Protein AF-A0A7S3N058-F1 (afdb_monomer)

Sequence (248 aa):
MQMAELANYSVGGTVHVIANNQIGFTTTPLKGRSAMYSSDLAKAINAPIFHVNADSLEDVHQVFKAAAAFRQKFKQDVVIDLIGYRKYGHNELDQPSFTQPLMYKQVAKMTPVARIYEKQLLEEGVIDQAKVDEMLAFIRQRHEDGYAKSKDTIYEAEDWMTEEWEQLEKIDEEQQIYSGLPLNRLKDIGTKITTLPDDASFHRQVKKIFVQRAKTISSGKGIDWGTAEALAFASLIQDGNSVRISGQ

Mean predicted aligned error: 6.46 Å

Radius of gyration: 29.78 Å; Cα contacts (8 Å, |Δi|>4): 214; chains: 1; bounding box: 64×48×80 Å

Structure (mmCIF, N/CA/C/O backbone):
data_AF-A0A7S3N058-F1
#
_entry.id   AF-A0A7S3N058-F1
#
loop_
_atom_site.group_PDB
_atom_site.id
_atom_site.type_symbol
_atom_site.label_atom_id
_atom_site.label_alt_id
_atom_site.label_comp_id
_atom_site.label_asym_id
_atom_site.label_entity_id
_atom_site.label_seq_id
_atom_site.pdbx_PDB_ins_code
_atom_site.Cartn_x
_atom_site.Cartn_y
_atom_site.Cartn_z
_atom_site.occupancy
_atom_site.B_iso_or_equiv
_atom_site.auth_seq_id
_atom_site.auth_comp_id
_atom_site.auth_asym_id
_atom_site.auth_atom_id
_atom_site.pdbx_PDB_model_num
ATOM 1 N N . MET A 1 1 ? 1.897 -5.691 6.354 1.00 82.62 1 MET A N 1
ATOM 2 C CA . MET A 1 1 ? 1.525 -7.065 5.951 1.00 82.62 1 MET A CA 1
ATOM 3 C C . MET A 1 1 ? 0.794 -7.833 7.051 1.00 82.62 1 MET A C 1
ATOM 5 O O . MET A 1 1 ? -0.302 -8.278 6.772 1.00 82.62 1 MET A O 1
ATOM 9 N N . GLN A 1 2 ? 1.285 -7.944 8.296 1.00 92.50 2 GLN A N 1
ATOM 10 C CA . GLN A 1 2 ? 0.587 -8.726 9.349 1.00 92.50 2 GLN A CA 1
ATOM 11 C C . GLN A 1 2 ? -0.863 -8.291 9.659 1.00 92.50 2 GLN A C 1
ATOM 13 O O . GLN A 1 2 ? -1.663 -9.108 10.094 1.00 92.50 2 GLN A O 1
ATOM 18 N N . MET A 1 3 ? -1.225 -7.033 9.391 1.00 94.75 3 MET A N 1
ATOM 19 C CA . MET A 1 3 ? -2.593 -6.529 9.586 1.00 94.75 3 MET A CA 1
ATOM 20 C C . MET A 1 3 ? -3.569 -6.915 8.456 1.00 94.75 3 MET A C 1
ATOM 22 O O . MET A 1 3 ? -4.753 -6.613 8.566 1.00 94.75 3 MET A O 1
ATOM 26 N N . ALA A 1 4 ? -3.095 -7.535 7.366 1.00 93.31 4 ALA A N 1
ATOM 27 C CA . ALA A 1 4 ? -3.845 -7.672 6.110 1.00 93.31 4 ALA A CA 1
ATOM 28 C C . ALA A 1 4 ? -5.179 -8.427 6.248 1.00 93.31 4 ALA A C 1
ATOM 30 O O . ALA A 1 4 ? -6.149 -8.077 5.575 1.00 93.31 4 ALA A O 1
ATOM 31 N N . GLU A 1 5 ? -5.247 -9.420 7.139 1.00 93.31 5 GLU A N 1
ATOM 32 C CA . GLU A 1 5 ? -6.445 -10.246 7.364 1.00 93.31 5 GLU A CA 1
ATOM 33 C C . GLU A 1 5 ? -7.091 -10.024 8.740 1.00 93.31 5 GLU A C 1
ATOM 35 O O . GLU A 1 5 ? -8.091 -10.661 9.070 1.00 93.31 5 GLU A O 1
ATOM 40 N N . LEU A 1 6 ? -6.558 -9.111 9.559 1.00 95.06 6 LEU A N 1
ATOM 41 C CA . LEU A 1 6 ? -7.143 -8.842 10.870 1.00 95.06 6 LEU A CA 1
ATOM 42 C C . LEU A 1 6 ? -8.484 -8.120 10.720 1.00 95.06 6 LEU A C 1
ATOM 44 O O . LEU A 1 6 ? -8.612 -7.140 9.974 1.00 95.06 6 LEU A O 1
ATOM 48 N N . ALA A 1 7 ? -9.479 -8.580 11.482 1.00 93.69 7 ALA A N 1
ATOM 49 C CA . ALA A 1 7 ? -10.777 -7.926 11.565 1.00 93.69 7 ALA A CA 1
ATOM 50 C C . ALA A 1 7 ? -10.597 -6.439 11.910 1.00 93.69 7 ALA A C 1
ATOM 52 O O . ALA A 1 7 ? -9.792 -6.085 12.771 1.00 93.69 7 ALA A O 1
ATOM 53 N N . ASN A 1 8 ? -11.346 -5.572 11.229 1.00 93.75 8 ASN A N 1
ATOM 54 C CA . ASN A 1 8 ? -11.290 -4.109 11.355 1.00 93.75 8 ASN A CA 1
ATOM 55 C C . ASN A 1 8 ? -10.002 -3.426 10.841 1.00 93.75 8 ASN A C 1
ATOM 57 O O . ASN A 1 8 ? -9.926 -2.195 10.901 1.00 93.75 8 ASN A O 1
ATOM 61 N N . TYR A 1 9 ? -9.018 -4.164 10.312 1.00 95.88 9 TYR A N 1
ATOM 62 C CA . TYR A 1 9 ? -7.822 -3.603 9.653 1.00 95.88 9 TYR A CA 1
ATOM 63 C C . TYR A 1 9 ? -7.665 -4.036 8.198 1.00 95.88 9 TYR A C 1
ATOM 65 O O . TYR A 1 9 ? -6.995 -3.350 7.428 1.00 95.88 9 TYR A O 1
ATOM 73 N N . SER A 1 10 ? -8.275 -5.158 7.816 1.00 95.69 10 SER A N 1
ATOM 74 C CA . SER A 1 10 ? -8.262 -5.605 6.432 1.00 95.69 10 SER A CA 1
ATOM 75 C C . SER A 1 10 ? -8.887 -4.567 5.500 1.00 95.69 10 SER A C 1
ATOM 77 O O . SER A 1 10 ? -9.973 -4.049 5.754 1.00 95.69 10 SER A O 1
ATOM 79 N N . VAL A 1 11 ? -8.209 -4.320 4.379 1.00 96.69 11 VAL A N 1
ATOM 80 C CA . VAL A 1 11 ? -8.684 -3.484 3.262 1.00 96.69 11 VAL A CA 1
ATOM 81 C C . VAL A 1 11 ? -9.138 -4.332 2.065 1.00 96.69 11 VAL A C 1
ATOM 83 O O . VAL A 1 11 ? -9.252 -3.847 0.937 1.00 96.69 11 VAL A O 1
ATOM 86 N N . GLY A 1 12 ?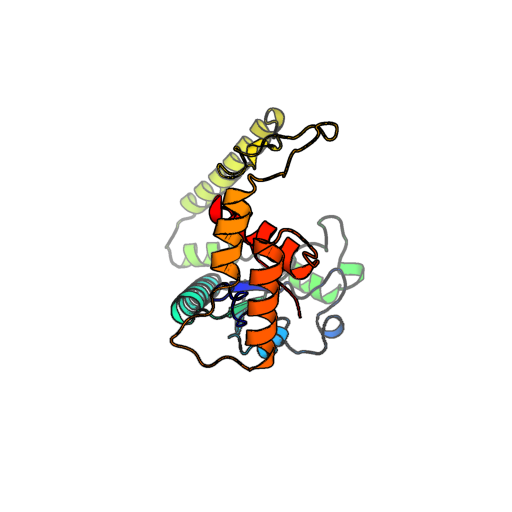 -9.362 -5.633 2.291 1.00 96.19 12 GLY A N 1
ATOM 87 C CA . GLY A 1 12 ? -9.725 -6.587 1.244 1.00 96.19 12 GLY A CA 1
ATOM 88 C C . GLY A 1 12 ? -8.591 -6.847 0.250 1.00 96.19 12 GLY A C 1
ATOM 89 O O . GLY A 1 12 ? -8.839 -6.941 -0.954 1.00 96.19 12 GLY A O 1
ATOM 90 N N . GLY A 1 13 ? -7.357 -6.924 0.752 1.00 97.00 13 GLY A N 1
ATOM 91 C CA . GLY A 1 13 ? -6.156 -7.224 -0.020 1.00 97.00 13 GLY A CA 1
ATOM 92 C C . GLY A 1 13 ? -5.527 -6.008 -0.698 1.00 97.00 13 GLY A C 1
ATOM 93 O O . GLY A 1 13 ? -6.223 -5.161 -1.263 1.00 97.00 13 GLY A O 1
ATOM 94 N N . THR A 1 14 ? -4.200 -5.953 -0.679 1.00 98.06 14 THR A N 1
ATOM 95 C CA . THR A 1 14 ? -3.363 -4.920 -1.306 1.00 98.06 14 THR A CA 1
ATOM 96 C C . THR A 1 14 ? -2.539 -5.518 -2.445 1.00 98.06 14 THR A C 1
ATOM 98 O O . THR A 1 14 ? -1.943 -6.585 -2.296 1.00 98.06 14 THR A O 1
ATOM 101 N N . VAL A 1 15 ? -2.479 -4.829 -3.588 1.00 98.25 15 VAL A N 1
ATOM 102 C CA . VAL A 1 15 ? -1.559 -5.187 -4.679 1.00 98.25 15 VAL A CA 1
ATOM 103 C C . VAL A 1 15 ? -0.235 -4.472 -4.436 1.00 98.25 15 VAL A C 1
ATOM 105 O O . VAL A 1 15 ? -0.157 -3.252 -4.551 1.00 98.25 15 VAL A O 1
ATOM 108 N N . HIS A 1 16 ? 0.801 -5.228 -4.087 1.00 98.50 16 HIS A N 1
ATOM 109 C CA . HIS A 1 16 ? 2.142 -4.698 -3.852 1.00 98.50 16 HIS A CA 1
ATOM 110 C C . HIS A 1 16 ? 2.980 -4.834 -5.117 1.00 98.50 16 HIS A C 1
ATOM 112 O O . HIS A 1 16 ? 3.073 -5.921 -5.683 1.00 98.50 16 HIS A O 1
ATOM 118 N N . VAL A 1 17 ? 3.636 -3.754 -5.532 1.00 98.56 17 VAL A N 1
ATOM 119 C CA . VAL A 1 17 ? 4.579 -3.766 -6.657 1.00 98.56 17 VAL A CA 1
ATOM 120 C C . VAL A 1 17 ? 5.964 -3.431 -6.129 1.00 98.56 17 VAL A C 1
ATOM 122 O O . VAL A 1 17 ? 6.203 -2.331 -5.636 1.00 98.56 17 VAL A O 1
ATOM 125 N N . ILE A 1 18 ? 6.886 -4.381 -6.238 1.00 98.44 18 ILE A N 1
ATOM 126 C CA . ILE A 1 18 ? 8.293 -4.184 -5.911 1.00 98.44 18 ILE A CA 1
ATOM 127 C C . ILE A 1 18 ? 9.016 -3.837 -7.208 1.00 98.44 18 ILE A C 1
ATOM 129 O O . ILE A 1 18 ? 9.196 -4.694 -8.070 1.00 98.44 18 ILE A O 1
ATOM 133 N N . ALA A 1 19 ? 9.457 -2.585 -7.336 1.00 98.06 19 ALA A N 1
ATOM 134 C CA . ALA A 1 19 ? 10.361 -2.162 -8.401 1.00 98.06 19 ALA A CA 1
ATOM 135 C C . ALA A 1 19 ? 11.777 -2.693 -8.114 1.00 98.06 19 ALA A C 1
ATOM 137 O O . ALA A 1 19 ? 12.642 -1.995 -7.579 1.00 98.06 19 ALA A O 1
ATOM 138 N N . ASN A 1 20 ? 12.002 -3.967 -8.422 1.00 98.25 20 ASN A N 1
ATOM 139 C CA . ASN A 1 20 ? 13.237 -4.674 -8.128 1.00 98.25 20 ASN A CA 1
ATOM 140 C C . ASN A 1 20 ? 14.291 -4.377 -9.198 1.00 98.25 20 ASN A C 1
ATOM 142 O O . ASN A 1 20 ? 14.538 -5.145 -10.122 1.00 98.25 20 ASN A O 1
ATOM 146 N N . ASN A 1 21 ? 14.951 -3.235 -9.036 1.00 97.44 21 ASN A N 1
ATOM 147 C CA . ASN A 1 21 ? 16.098 -2.815 -9.841 1.00 97.44 21 ASN A CA 1
ATOM 148 C C . ASN A 1 21 ? 17.427 -3.480 -9.417 1.00 97.44 21 ASN A C 1
ATOM 150 O O . ASN A 1 21 ? 18.490 -3.070 -9.886 1.00 97.44 21 ASN A O 1
ATOM 154 N N . GLN A 1 22 ? 17.362 -4.476 -8.523 1.00 97.44 22 GLN A N 1
ATOM 155 C CA . GLN A 1 22 ? 18.480 -5.287 -8.040 1.00 97.44 22 GLN A CA 1
ATOM 156 C C . GLN A 1 22 ? 19.562 -4.528 -7.249 1.00 97.44 22 GLN A C 1
ATOM 158 O O . GLN A 1 22 ? 20.638 -5.077 -7.020 1.00 97.44 22 GLN A O 1
ATOM 163 N N . ILE A 1 23 ? 19.309 -3.297 -6.783 1.00 97.50 23 ILE A N 1
ATOM 164 C CA . ILE A 1 23 ? 20.274 -2.536 -5.975 1.00 97.50 23 ILE A CA 1
ATOM 165 C C . ILE A 1 23 ? 19.595 -1.518 -5.042 1.00 97.50 23 ILE A C 1
ATOM 167 O O . ILE A 1 23 ? 18.753 -0.727 -5.454 1.00 97.50 23 ILE A O 1
ATOM 171 N N . GLY A 1 24 ? 20.010 -1.477 -3.774 1.00 97.19 24 GLY A N 1
ATOM 172 C CA . GLY A 1 24 ? 19.601 -0.441 -2.817 1.00 97.19 24 GLY A CA 1
ATOM 173 C C . GLY A 1 24 ? 20.739 0.544 -2.578 1.00 97.19 24 GLY A C 1
ATOM 174 O O . GLY A 1 24 ? 21.715 0.184 -1.928 1.00 97.19 24 GLY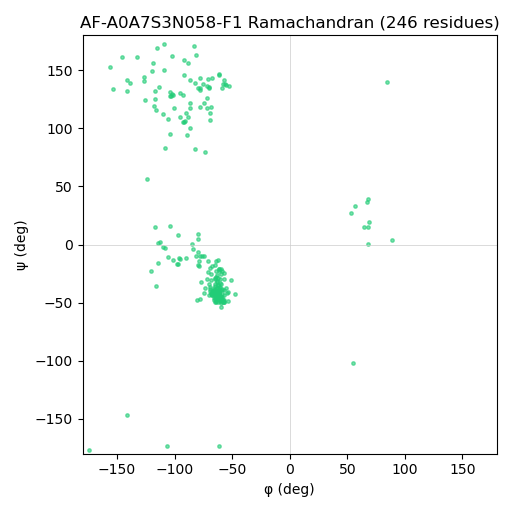 A O 1
ATOM 175 N N . PHE A 1 25 ? 20.642 1.774 -3.093 1.00 97.25 25 PHE A N 1
ATOM 176 C CA . PHE A 1 25 ? 21.757 2.735 -3.114 1.00 97.25 25 PHE A CA 1
ATOM 177 C C . PHE A 1 25 ? 22.998 2.128 -3.808 1.00 97.25 25 PHE A C 1
ATOM 179 O O . PHE A 1 25 ? 22.996 2.005 -5.037 1.00 97.25 25 PHE A O 1
ATOM 186 N N . THR A 1 26 ? 23.991 1.681 -3.034 1.00 97.12 26 THR A N 1
ATOM 187 C CA . THR A 1 26 ? 25.211 0.979 -3.473 1.00 97.12 26 THR A CA 1
ATOM 188 C C . THR A 1 26 ? 25.235 -0.500 -3.061 1.00 97.12 26 THR A C 1
ATOM 190 O O . THR A 1 26 ? 26.174 -1.214 -3.405 1.00 97.12 26 THR A O 1
ATOM 193 N N . THR A 1 27 ? 24.226 -0.984 -2.333 1.00 97.62 27 THR A N 1
ATOM 194 C CA . THR A 1 27 ? 24.167 -2.324 -1.729 1.00 97.62 27 THR A CA 1
ATOM 195 C C . THR A 1 27 ? 23.468 -3.326 -2.647 1.00 97.62 27 THR A C 1
ATOM 197 O O . THR A 1 27 ? 22.351 -3.093 -3.110 1.00 97.62 27 THR A O 1
ATOM 200 N N . THR A 1 28 ? 24.108 -4.473 -2.889 1.00 96.44 28 THR A N 1
ATOM 201 C CA . THR A 1 28 ? 23.563 -5.561 -3.719 1.00 96.44 28 THR A CA 1
ATOM 202 C C . THR A 1 28 ? 22.579 -6.448 -2.945 1.00 96.44 28 THR A C 1
ATOM 204 O O . THR A 1 28 ? 22.611 -6.464 -1.712 1.00 96.44 28 THR A O 1
ATOM 207 N N . PRO A 1 29 ? 21.741 -7.257 -3.624 1.00 96.31 29 PRO A N 1
ATOM 208 C CA . PRO A 1 29 ? 20.718 -8.070 -2.967 1.00 96.31 29 PRO A CA 1
ATOM 209 C C . PRO A 1 29 ? 21.292 -9.054 -1.943 1.00 96.31 29 PRO A C 1
ATOM 211 O O . PRO A 1 29 ? 20.751 -9.168 -0.850 1.00 96.31 29 PRO A O 1
ATOM 214 N N . LEU A 1 30 ? 22.446 -9.666 -2.246 1.00 94.19 30 LEU A N 1
ATOM 215 C CA . LEU A 1 30 ? 23.169 -10.575 -1.340 1.00 94.19 30 LEU A CA 1
ATOM 216 C C . LEU A 1 30 ? 23.570 -9.927 -0.006 1.00 94.19 30 LEU A C 1
ATOM 218 O O . LEU A 1 30 ? 23.820 -10.629 0.967 1.00 94.19 30 LEU A O 1
ATOM 222 N N . LYS A 1 31 ? 23.671 -8.594 0.033 1.00 95.88 31 LYS A N 1
ATOM 223 C CA . LYS A 1 31 ? 23.988 -7.815 1.237 1.00 95.88 31 LYS A CA 1
ATOM 224 C C . LYS A 1 31 ? 22.772 -7.081 1.811 1.00 95.88 31 LYS A C 1
ATOM 226 O O . LYS A 1 31 ? 22.867 -6.529 2.899 1.00 95.88 31 LYS A O 1
ATOM 231 N N . GLY A 1 32 ? 21.659 -7.041 1.079 1.00 94.69 32 GLY A N 1
ATOM 232 C CA . GLY A 1 32 ? 20.427 -6.363 1.484 1.00 94.69 32 GLY A CA 1
ATOM 233 C C . GLY A 1 32 ? 19.387 -7.289 2.113 1.00 94.69 32 GLY A C 1
ATOM 234 O O . GLY A 1 32 ? 18.456 -6.806 2.751 1.00 94.69 32 GLY A O 1
ATOM 235 N N . ARG A 1 33 ? 19.515 -8.608 1.932 1.00 94.38 33 ARG A N 1
ATOM 236 C CA . ARG A 1 33 ? 18.585 -9.605 2.476 1.00 94.38 33 ARG A CA 1
ATOM 237 C C . ARG A 1 33 ? 19.248 -10.972 2.631 1.00 94.38 33 ARG A C 1
ATOM 239 O O . ARG A 1 33 ? 20.136 -11.324 1.863 1.00 94.38 33 ARG A O 1
ATOM 246 N N . SER A 1 34 ? 18.746 -11.758 3.582 1.00 96.25 34 SER A N 1
ATOM 247 C CA . SER A 1 34 ? 19.125 -13.170 3.766 1.00 96.25 34 SER A CA 1
ATOM 248 C C . SER A 1 34 ? 18.249 -14.141 2.965 1.00 96.25 34 SER A C 1
ATOM 250 O O . SER A 1 34 ? 18.555 -15.326 2.885 1.00 96.25 34 SER A O 1
ATOM 252 N N . ALA A 1 35 ? 17.139 -13.652 2.410 1.00 94.56 35 ALA A N 1
ATOM 253 C CA . ALA A 1 35 ? 16.205 -14.427 1.603 1.00 94.56 35 ALA A CA 1
ATOM 254 C C . ALA A 1 35 ? 16.560 -14.346 0.109 1.00 94.56 35 ALA A C 1
ATOM 256 O O . ALA A 1 35 ? 17.222 -13.400 -0.331 1.00 94.56 35 ALA A O 1
ATOM 257 N N . MET A 1 36 ? 16.094 -15.315 -0.682 1.00 94.19 36 MET A N 1
ATOM 258 C CA . MET A 1 36 ? 16.386 -15.370 -2.119 1.00 94.19 36 MET A CA 1
ATOM 259 C C . MET A 1 36 ? 15.765 -14.168 -2.844 1.00 94.19 36 MET A C 1
ATOM 261 O O . MET A 1 36 ? 16.449 -13.426 -3.562 1.00 94.19 36 MET A O 1
ATOM 265 N N . TYR A 1 37 ? 14.480 -13.915 -2.596 1.00 97.44 37 TYR A N 1
ATOM 266 C CA . TYR A 1 37 ? 13.715 -12.875 -3.277 1.00 97.44 37 TYR A CA 1
ATOM 267 C C . TYR A 1 37 ? 13.394 -11.693 -2.362 1.00 97.44 37 TYR A C 1
ATOM 269 O O . TYR A 1 37 ? 13.221 -11.838 -1.153 1.00 97.44 37 TYR A O 1
ATOM 277 N N . SER A 1 38 ? 13.272 -10.501 -2.951 1.00 95.81 38 SER A N 1
ATOM 278 C CA . SER A 1 38 ? 12.791 -9.289 -2.265 1.00 95.81 38 SER A CA 1
ATOM 279 C C . SER A 1 38 ? 11.369 -9.452 -1.730 1.00 95.81 38 SER A C 1
ATOM 281 O O . SER A 1 38 ? 11.020 -8.856 -0.716 1.00 95.81 38 SER A O 1
ATOM 283 N N . SER A 1 39 ? 10.561 -10.275 -2.396 1.00 97.69 39 SER A N 1
ATOM 284 C CA . SER A 1 39 ? 9.167 -10.554 -2.056 1.00 97.69 39 SER A CA 1
ATOM 285 C C . SER A 1 39 ? 8.980 -11.641 -0.993 1.00 97.69 39 SER A C 1
ATOM 287 O O . SER A 1 39 ? 7.850 -11.857 -0.565 1.00 97.69 39 SER A O 1
ATOM 289 N N . ASP A 1 40 ? 10.041 -12.305 -0.513 1.00 97.12 40 ASP A N 1
ATOM 290 C CA . ASP A 1 40 ? 9.913 -13.447 0.410 1.00 97.12 40 ASP A CA 1
ATOM 291 C C . ASP A 1 40 ? 9.235 -13.087 1.746 1.00 97.12 40 ASP A C 1
ATOM 293 O O . ASP A 1 40 ? 8.622 -13.947 2.375 1.00 97.12 40 ASP A O 1
ATOM 297 N N . LEU A 1 41 ? 9.252 -11.812 2.149 1.00 94.94 41 LEU A N 1
ATOM 298 C CA . LEU A 1 41 ? 8.485 -11.305 3.296 1.00 94.94 41 LEU A C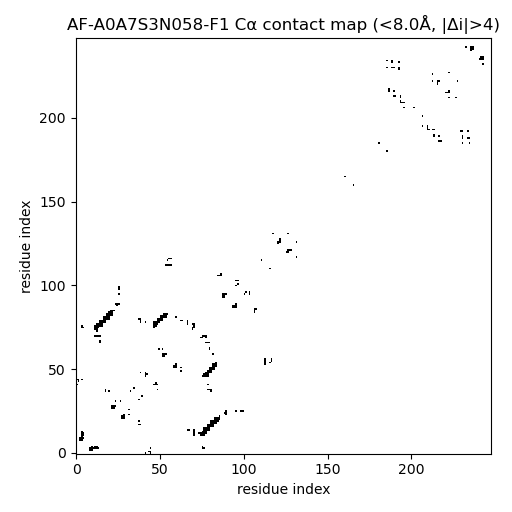A 1
ATOM 299 C C . LEU A 1 41 ? 6.972 -11.556 3.170 1.00 94.94 41 LEU A C 1
ATOM 301 O O . LEU A 1 41 ? 6.296 -11.744 4.179 1.00 94.94 41 LEU A O 1
ATOM 305 N N . ALA A 1 42 ? 6.440 -11.599 1.948 1.00 96.94 42 ALA A N 1
ATOM 306 C CA . ALA A 1 42 ? 5.022 -11.832 1.686 1.00 96.94 42 ALA A CA 1
ATOM 307 C C . ALA A 1 42 ? 4.579 -13.267 2.010 1.00 96.94 42 ALA A C 1
ATOM 309 O O . ALA A 1 42 ? 3.406 -13.510 2.298 1.00 96.94 42 ALA A O 1
ATOM 310 N N . LYS A 1 43 ? 5.526 -14.213 2.069 1.00 96.12 43 LYS A N 1
ATOM 311 C CA . LYS A 1 43 ? 5.255 -15.596 2.485 1.00 96.12 43 LYS A CA 1
ATOM 312 C C . LYS A 1 43 ? 4.766 -15.678 3.930 1.00 96.12 43 LYS A C 1
ATOM 314 O O . LYS A 1 43 ? 4.014 -16.588 4.251 1.00 96.12 43 LYS A O 1
ATOM 319 N N . ALA A 1 44 ? 5.121 -14.712 4.782 1.00 95.62 44 ALA A N 1
ATOM 320 C CA . ALA A 1 44 ? 4.649 -14.658 6.167 1.00 95.62 44 ALA A CA 1
ATOM 321 C C . ALA A 1 44 ? 3.120 -14.517 6.287 1.00 95.62 44 ALA A C 1
ATOM 323 O O . ALA A 1 44 ? 2.563 -14.848 7.329 1.00 95.62 44 ALA A O 1
ATOM 324 N N . ILE A 1 45 ? 2.455 -14.032 5.234 1.00 95.00 45 ILE A N 1
ATOM 325 C CA . ILE A 1 45 ? 0.993 -13.906 5.157 1.00 95.00 45 ILE A CA 1
ATOM 326 C C . ILE A 1 45 ? 0.391 -14.780 4.049 1.00 95.00 45 ILE A C 1
ATOM 328 O O . ILE A 1 45 ? -0.749 -14.568 3.658 1.00 95.00 45 ILE A O 1
ATOM 332 N N . ASN A 1 46 ? 1.155 -15.743 3.517 1.00 95.19 46 ASN A N 1
ATOM 333 C CA . ASN A 1 46 ? 0.748 -16.617 2.410 1.00 95.19 46 ASN A CA 1
ATOM 334 C C . ASN A 1 46 ? 0.238 -15.873 1.158 1.00 95.19 46 ASN A C 1
ATOM 336 O O . ASN A 1 46 ? -0.547 -16.425 0.387 1.00 95.19 46 ASN A O 1
ATOM 340 N N . ALA A 1 47 ? 0.685 -14.634 0.931 1.00 97.38 47 ALA A N 1
ATOM 341 C CA . ALA A 1 47 ? 0.301 -13.887 -0.260 1.00 97.38 47 ALA A CA 1
ATOM 342 C C . ALA A 1 47 ? 0.960 -14.511 -1.506 1.00 97.38 47 ALA A C 1
ATOM 344 O O . ALA A 1 47 ? 2.157 -14.825 -1.464 1.00 97.38 47 ALA A O 1
ATOM 345 N N . PRO A 1 48 ? 0.233 -14.686 -2.625 1.00 97.88 48 PRO A N 1
ATOM 346 C CA . PRO A 1 48 ? 0.843 -15.089 -3.883 1.00 97.88 48 PRO A CA 1
ATOM 347 C C . PRO A 1 48 ? 1.857 -14.052 -4.363 1.00 97.88 48 PRO A C 1
ATOM 349 O O . PRO A 1 48 ? 1.689 -12.842 -4.185 1.00 97.88 48 PRO A O 1
ATOM 352 N N . ILE A 1 49 ? 2.904 -14.557 -5.010 1.00 98.62 49 ILE A N 1
ATOM 353 C CA . ILE A 1 49 ? 4.019 -13.768 -5.520 1.00 98.62 49 ILE A CA 1
ATOM 354 C C . ILE A 1 49 ? 4.186 -14.084 -7.003 1.00 98.62 49 ILE A C 1
ATOM 356 O O . ILE A 1 49 ? 4.379 -15.241 -7.377 1.00 98.62 49 ILE A O 1
ATOM 360 N N . PHE A 1 50 ? 4.156 -13.050 -7.835 1.00 98.62 50 PHE A N 1
ATOM 361 C CA . PHE A 1 50 ? 4.551 -13.123 -9.234 1.00 98.62 50 PHE A CA 1
ATOM 362 C C . PHE A 1 50 ? 5.924 -12.483 -9.398 1.00 98.62 50 PHE A C 1
ATOM 364 O O . PHE A 1 50 ? 6.118 -11.341 -8.993 1.00 98.62 50 PHE A O 1
ATOM 371 N N . HIS A 1 51 ? 6.861 -13.196 -10.013 1.00 98.62 51 HIS A N 1
ATOM 372 C CA . HIS A 1 51 ? 8.127 -12.625 -10.464 1.00 98.62 51 HIS A CA 1
ATOM 373 C C . HIS A 1 51 ? 8.041 -12.432 -11.969 1.00 98.62 51 HIS A C 1
ATOM 375 O O . HIS A 1 51 ? 7.687 -13.372 -12.681 1.00 98.62 51 HIS A O 1
ATOM 381 N N . VAL A 1 52 ? 8.341 -11.231 -12.451 1.00 98.62 52 VAL A N 1
ATOM 382 C CA . VAL A 1 52 ? 8.216 -10.912 -13.875 1.00 98.62 52 VAL A CA 1
ATOM 383 C C . VAL A 1 52 ? 9.391 -10.073 -14.349 1.00 98.62 52 VAL A C 1
ATOM 385 O O . VAL A 1 52 ? 9.855 -9.179 -13.641 1.00 98.62 52 VAL A O 1
ATOM 388 N N . ASN A 1 53 ? 9.890 -10.390 -15.543 1.00 98.19 53 ASN A N 1
ATOM 389 C CA . ASN A 1 53 ? 10.946 -9.625 -16.188 1.00 98.19 53 ASN A CA 1
ATOM 390 C C . ASN A 1 53 ? 10.365 -8.311 -16.723 1.00 98.19 53 ASN A C 1
ATOM 392 O O . ASN A 1 53 ? 9.455 -8.327 -17.548 1.00 98.19 53 ASN A O 1
ATOM 396 N N . ALA A 1 54 ? 10.903 -7.181 -16.269 1.00 97.62 54 ALA A N 1
ATOM 397 C CA . ALA A 1 54 ? 10.463 -5.861 -16.699 1.00 97.62 54 ALA A CA 1
ATOM 398 C C . ALA A 1 54 ? 10.710 -5.601 -18.193 1.00 97.62 54 ALA A C 1
ATOM 400 O O . ALA A 1 54 ? 10.005 -4.778 -18.769 1.00 97.62 54 ALA A O 1
ATOM 401 N N . ASP A 1 55 ? 11.655 -6.308 -18.821 1.00 97.00 55 ASP A N 1
ATOM 402 C CA . ASP A 1 55 ? 11.935 -6.179 -20.256 1.00 97.00 55 ASP A CA 1
ATOM 403 C C . ASP A 1 55 ? 10.859 -6.851 -21.143 1.00 97.00 55 ASP A C 1
ATOM 405 O O . ASP A 1 55 ? 10.841 -6.630 -22.352 1.00 97.00 55 ASP A O 1
ATOM 409 N N . SER A 1 56 ? 9.936 -7.627 -20.557 1.00 96.69 56 SER A N 1
ATOM 410 C CA . SER A 1 56 ? 8.844 -8.329 -21.250 1.00 96.69 56 SER A CA 1
ATOM 411 C C . SER A 1 56 ? 7.489 -7.677 -20.937 1.00 96.69 56 SER A C 1
ATOM 413 O O . SER A 1 56 ? 6.760 -8.120 -20.051 1.00 96.69 56 SER A O 1
ATOM 415 N N . LEU A 1 57 ? 7.136 -6.601 -21.655 1.00 95.94 57 LEU A N 1
ATOM 416 C CA . LEU A 1 57 ? 5.953 -5.779 -21.335 1.00 95.94 57 LEU A CA 1
ATOM 417 C C . LEU A 1 57 ? 4.618 -6.538 -21.394 1.00 95.94 57 LEU A C 1
ATOM 419 O O . LEU A 1 57 ? 3.720 -6.246 -20.601 1.00 95.94 57 LEU A O 1
ATOM 423 N N . GLU A 1 58 ? 4.480 -7.521 -22.281 1.00 96.44 58 GLU A N 1
ATOM 424 C CA . GLU A 1 58 ? 3.273 -8.354 -22.350 1.00 96.44 58 GLU A CA 1
ATOM 425 C C . GLU A 1 58 ? 3.114 -9.243 -21.112 1.00 96.44 58 GLU A C 1
ATOM 427 O O . GLU A 1 58 ? 2.030 -9.293 -20.529 1.00 96.44 58 GLU A O 1
ATOM 432 N N . ASP A 1 59 ? 4.196 -9.869 -20.643 1.00 98.19 59 ASP A N 1
ATOM 433 C CA . ASP A 1 59 ? 4.184 -10.667 -19.413 1.00 98.19 59 ASP A CA 1
ATOM 434 C C . ASP A 1 59 ? 3.871 -9.790 -18.199 1.00 98.19 59 ASP A C 1
ATOM 436 O O . ASP A 1 59 ? 3.064 -10.166 -17.345 1.00 98.19 59 ASP A O 1
ATOM 440 N N . VAL A 1 60 ? 4.453 -8.585 -18.144 1.00 98.44 60 VAL A N 1
ATOM 441 C CA . VAL A 1 60 ? 4.133 -7.586 -17.115 1.00 98.44 60 VAL A CA 1
ATOM 442 C C . VAL A 1 60 ? 2.639 -7.265 -17.145 1.00 98.44 60 VAL A C 1
ATOM 444 O O . VAL A 1 60 ? 1.983 -7.323 -16.105 1.00 98.44 60 VAL A O 1
ATOM 447 N N . HIS A 1 61 ? 2.064 -7.000 -18.320 1.00 98.19 61 HIS A N 1
ATOM 448 C CA . HIS A 1 61 ? 0.629 -6.751 -18.451 1.00 98.19 61 HIS A CA 1
ATOM 449 C C . HIS A 1 61 ? -0.214 -7.926 -17.925 1.00 98.19 61 HIS A C 1
ATOM 451 O O . HIS A 1 61 ? -1.137 -7.714 -17.131 1.00 98.19 61 HIS A O 1
ATOM 457 N N . GLN A 1 62 ? 0.113 -9.163 -18.314 1.00 98.56 62 GLN A N 1
ATOM 458 C CA . GLN A 1 62 ? -0.621 -10.351 -17.866 1.00 98.56 62 GLN A CA 1
ATOM 459 C C . GLN A 1 62 ? -0.516 -10.559 -16.353 1.00 98.56 62 GLN A C 1
ATOM 461 O O . GLN A 1 62 ? -1.524 -10.836 -15.700 1.00 98.56 62 GLN A O 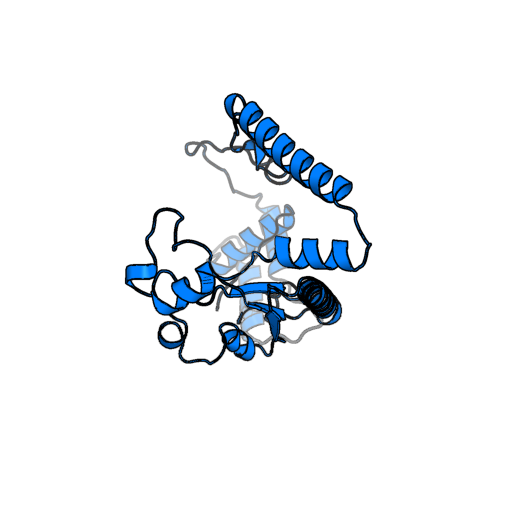1
ATOM 466 N N . VAL A 1 63 ? 0.671 -10.369 -15.773 1.00 98.62 63 VAL A N 1
ATOM 467 C CA . VAL A 1 63 ? 0.897 -10.491 -14.327 1.00 98.62 63 VAL A CA 1
ATOM 468 C C . VAL A 1 63 ? 0.108 -9.443 -13.550 1.00 98.62 63 VAL A C 1
ATOM 470 O O . VAL A 1 63 ? -0.564 -9.785 -12.577 1.00 98.62 63 VAL A O 1
ATOM 473 N N . PHE A 1 64 ? 0.113 -8.184 -13.992 1.00 98.56 64 PHE A N 1
ATOM 474 C CA . PHE A 1 64 ? -0.667 -7.128 -13.340 1.00 98.56 64 PHE A CA 1
ATOM 475 C C . PHE A 1 64 ? -2.172 -7.400 -13.426 1.00 98.56 64 PHE A C 1
ATOM 477 O O . PHE A 1 64 ? -2.892 -7.236 -12.437 1.00 98.56 64 PHE A O 1
ATOM 484 N N . LYS A 1 65 ? -2.651 -7.887 -14.575 1.00 98.56 65 LYS A N 1
ATOM 485 C CA . LYS A 1 65 ? -4.050 -8.291 -14.751 1.00 98.56 65 LYS A CA 1
ATOM 486 C C . LYS A 1 65 ? -4.422 -9.463 -13.838 1.00 98.56 65 LYS A C 1
ATOM 488 O O . LYS A 1 65 ? -5.470 -9.423 -13.190 1.00 98.56 65 LYS A O 1
ATOM 493 N N . ALA A 1 66 ? -3.566 -10.479 -13.746 1.00 98.50 66 ALA A N 1
ATOM 494 C CA . ALA A 1 66 ? -3.766 -11.632 -12.873 1.00 98.50 66 ALA A CA 1
ATOM 495 C C . ALA A 1 66 ? -3.764 -11.237 -11.389 1.00 98.50 66 ALA A C 1
ATOM 497 O O . ALA A 1 66 ? -4.640 -11.673 -10.644 1.00 98.50 66 ALA A O 1
ATOM 498 N N . ALA A 1 67 ? -2.843 -10.370 -10.965 1.00 98.62 67 ALA A N 1
ATOM 499 C CA . ALA A 1 67 ? -2.778 -9.863 -9.599 1.00 98.62 67 ALA A CA 1
ATOM 500 C C . ALA A 1 67 ? -4.028 -9.050 -9.227 1.00 98.62 67 ALA A C 1
ATOM 502 O O . ALA A 1 67 ? -4.633 -9.290 -8.181 1.00 98.62 67 ALA A O 1
ATOM 503 N N . ALA A 1 68 ? -4.477 -8.147 -10.106 1.00 98.44 68 ALA A N 1
ATOM 504 C CA . ALA A 1 68 ? -5.710 -7.391 -9.898 1.00 98.44 68 ALA A CA 1
ATOM 505 C C . ALA A 1 68 ? -6.933 -8.319 -9.789 1.00 98.44 68 ALA A C 1
ATOM 507 O O . ALA A 1 68 ? -7.752 -8.169 -8.879 1.00 98.44 68 ALA A O 1
ATOM 508 N N . ALA A 1 69 ? -7.031 -9.323 -10.668 1.00 98.50 69 ALA A N 1
ATOM 509 C CA . ALA A 1 69 ? -8.096 -10.321 -10.625 1.00 98.50 69 ALA A CA 1
ATOM 510 C C . ALA A 1 69 ? -8.045 -11.177 -9.347 1.00 98.50 69 ALA A C 1
ATOM 512 O O . ALA A 1 69 ? -9.088 -11.421 -8.736 1.00 98.50 69 ALA A O 1
ATOM 513 N N . PHE A 1 70 ? -6.851 -11.592 -8.909 1.00 98.62 70 PHE A N 1
ATOM 514 C CA . PHE A 1 70 ? -6.649 -12.330 -7.663 1.00 98.62 70 PHE A CA 1
ATOM 515 C C . PHE A 1 70 ? -7.133 -11.512 -6.465 1.00 98.62 70 PHE A C 1
ATOM 517 O O . PHE A 1 70 ? -8.012 -11.968 -5.732 1.00 98.62 70 PHE A O 1
ATOM 524 N N . ARG A 1 71 ? -6.644 -10.274 -6.312 1.00 98.19 71 ARG A N 1
ATOM 525 C CA . ARG A 1 71 ? -7.070 -9.378 -5.230 1.00 98.19 71 ARG A CA 1
ATOM 526 C C . ARG A 1 71 ? -8.579 -9.169 -5.265 1.00 98.19 71 ARG A C 1
ATOM 528 O O . ARG A 1 71 ? -9.230 -9.226 -4.227 1.00 98.19 71 ARG A O 1
ATOM 535 N N . GLN A 1 72 ? -9.167 -8.963 -6.446 1.00 98.25 72 GLN A N 1
ATOM 536 C CA . GLN A 1 72 ? -10.604 -8.729 -6.559 1.00 98.25 72 GLN A CA 1
ATOM 537 C C . GLN A 1 72 ? -11.438 -9.949 -6.154 1.00 98.25 72 GLN A C 1
ATOM 539 O O . GLN A 1 72 ? -12.472 -9.760 -5.508 1.00 98.25 72 GLN A O 1
ATOM 544 N N . LYS A 1 73 ? -10.996 -11.160 -6.511 1.00 98.31 73 LYS A N 1
ATOM 545 C CA . LYS A 1 73 ? -11.694 -12.421 -6.232 1.00 98.31 73 LYS A CA 1
ATOM 546 C C . LYS A 1 73 ? -11.518 -12.892 -4.790 1.00 98.31 73 LYS A C 1
ATOM 548 O O . LYS A 1 73 ? -12.498 -13.283 -4.168 1.00 98.31 73 LYS A O 1
ATOM 553 N N . PHE A 1 74 ? -10.289 -12.868 -4.281 1.00 97.75 74 PHE A N 1
ATOM 554 C CA . PHE A 1 74 ? -9.936 -13.479 -2.996 1.00 97.75 74 PHE A CA 1
ATOM 555 C C . PHE A 1 74 ? -9.818 -12.474 -1.852 1.00 97.75 74 PHE A C 1
ATOM 557 O O . PHE A 1 74 ? -9.808 -12.885 -0.700 1.00 97.75 74 PHE A O 1
ATOM 564 N N . LYS A 1 75 ? -9.770 -11.167 -2.148 1.00 97.25 75 LYS A N 1
ATOM 565 C CA . LYS A 1 75 ? -9.634 -10.093 -1.148 1.00 97.25 75 LYS A CA 1
ATOM 566 C C . LYS A 1 75 ? -8.393 -10.241 -0.261 1.00 97.25 75 LYS A C 1
ATOM 568 O O . LYS A 1 75 ? -8.404 -9.852 0.902 1.00 97.25 75 LYS A O 1
ATOM 573 N N . GLN A 1 76 ? -7.322 -10.778 -0.839 1.00 97.00 76 GLN A N 1
ATOM 574 C CA . GLN A 1 76 ? -6.039 -11.021 -0.189 1.00 97.00 76 GLN A CA 1
ATOM 575 C C . GLN A 1 76 ? -4.924 -10.225 -0.865 1.00 97.00 76 GLN A C 1
ATOM 577 O O . GLN A 1 76 ? -5.044 -9.826 -2.030 1.00 97.00 76 GLN A O 1
ATOM 582 N N . ASP A 1 77 ? -3.855 -9.974 -0.112 1.00 98.38 77 ASP A N 1
ATOM 583 C CA . ASP A 1 77 ? -2.651 -9.330 -0.628 1.00 98.38 77 ASP A CA 1
ATOM 584 C C . ASP A 1 77 ? -2.025 -10.178 -1.743 1.00 98.38 77 ASP A C 1
ATOM 586 O O . ASP A 1 77 ? -2.071 -11.404 -1.713 1.00 98.38 77 ASP A O 1
ATOM 590 N N . VAL A 1 78 ? -1.417 -9.517 -2.723 1.00 98.56 78 VAL A N 1
ATOM 591 C CA . VAL A 1 78 ? -0.654 -10.143 -3.811 1.00 98.56 78 VAL A CA 1
ATOM 592 C C . VAL A 1 78 ? 0.567 -9.290 -4.101 1.00 98.56 78 VAL A C 1
ATOM 594 O O . VAL A 1 78 ? 0.490 -8.061 -4.056 1.00 98.56 78 VAL A O 1
ATOM 597 N N . VAL A 1 79 ? 1.699 -9.927 -4.388 1.00 98.75 79 VAL A N 1
ATOM 598 C CA . VAL A 1 79 ? 2.963 -9.230 -4.632 1.00 98.75 79 VAL A CA 1
ATOM 599 C C . VAL A 1 79 ? 3.446 -9.480 -6.050 1.00 98.75 79 VAL A C 1
ATOM 601 O O . VAL A 1 79 ? 3.506 -10.617 -6.508 1.00 98.75 79 VAL A O 1
ATOM 604 N N . ILE A 1 80 ? 3.829 -8.407 -6.729 1.00 98.81 80 ILE A N 1
ATOM 605 C CA . ILE A 1 80 ? 4.499 -8.431 -8.022 1.00 98.81 80 ILE A CA 1
ATOM 606 C C . ILE A 1 80 ? 5.939 -7.972 -7.797 1.00 98.81 80 ILE A C 1
ATOM 608 O O . ILE A 1 80 ? 6.187 -6.819 -7.454 1.00 98.81 80 ILE A O 1
ATOM 612 N N . ASP A 1 81 ? 6.889 -8.879 -7.977 1.00 98.69 81 ASP A N 1
ATOM 613 C CA . ASP A 1 81 ? 8.319 -8.594 -8.033 1.00 98.69 81 ASP A CA 1
ATOM 614 C C . ASP A 1 81 ? 8.690 -8.295 -9.492 1.00 98.69 81 ASP A C 1
ATOM 616 O O . ASP A 1 81 ? 8.893 -9.206 -10.298 1.00 98.69 81 ASP A O 1
ATOM 620 N N . LEU A 1 82 ? 8.696 -7.005 -9.841 1.00 98.62 82 LEU A N 1
ATOM 621 C CA . LEU A 1 82 ? 9.012 -6.508 -11.179 1.00 98.62 82 LEU A CA 1
ATOM 622 C C . LEU A 1 82 ? 10.528 -6.336 -11.295 1.00 98.62 82 LEU A C 1
ATOM 624 O O . LEU A 1 82 ? 11.097 -5.364 -10.794 1.00 98.62 82 LEU A O 1
ATOM 628 N N . ILE A 1 83 ? 11.180 -7.304 -11.932 1.00 98.38 83 ILE A N 1
ATOM 629 C CA . ILE A 1 83 ? 12.636 -7.425 -11.970 1.00 98.38 83 ILE A CA 1
ATOM 630 C C . ILE A 1 83 ? 13.169 -6.656 -13.172 1.00 98.38 83 ILE A C 1
ATOM 632 O O . ILE A 1 83 ? 12.946 -7.043 -14.315 1.00 98.38 83 ILE A O 1
ATOM 636 N N . GLY A 1 84 ? 13.902 -5.583 -12.906 1.00 97.06 84 GLY A N 1
ATOM 637 C CA . GLY A 1 84 ? 14.536 -4.754 -13.922 1.00 97.06 84 GLY A CA 1
ATOM 638 C C . GLY A 1 84 ? 15.915 -4.292 -13.476 1.00 97.06 84 GLY A C 1
ATOM 639 O O . GLY A 1 84 ? 16.635 -4.992 -12.760 1.00 97.06 84 GLY A O 1
ATOM 640 N N . TYR A 1 85 ? 16.288 -3.086 -13.888 1.00 96.94 85 TYR A N 1
ATOM 641 C CA . TYR A 1 85 ? 17.574 -2.481 -13.561 1.00 96.94 85 TYR A CA 1
ATOM 642 C C . TYR A 1 85 ? 17.442 -0.966 -13.382 1.00 96.94 85 TYR A C 1
ATOM 644 O O . TYR A 1 85 ? 16.482 -0.345 -13.838 1.00 96.94 85 TYR A O 1
ATOM 652 N N . ARG A 1 86 ? 18.427 -0.349 -12.722 1.00 97.06 86 ARG A N 1
ATOM 653 C CA . ARG A 1 86 ? 18.535 1.112 -12.614 1.00 97.06 86 ARG A CA 1
ATOM 654 C C . ARG A 1 86 ? 19.562 1.619 -13.620 1.00 97.06 86 ARG A C 1
ATOM 656 O O . ARG A 1 86 ? 20.733 1.260 -13.533 1.00 97.06 86 ARG A O 1
ATOM 663 N N . LYS A 1 87 ? 19.128 2.448 -14.575 1.00 95.19 87 LYS A N 1
ATOM 664 C CA . LYS A 1 87 ? 19.989 2.955 -15.658 1.00 95.19 87 LYS A CA 1
ATOM 665 C C . LYS A 1 87 ? 21.126 3.849 -15.146 1.00 95.19 87 LYS A C 1
ATOM 667 O O . LYS A 1 87 ? 22.259 3.704 -15.595 1.00 95.19 87 LYS A O 1
ATOM 672 N N . TYR A 1 88 ? 20.817 4.750 -14.215 1.00 95.50 88 TYR A N 1
ATOM 673 C CA . TYR A 1 88 ? 21.760 5.705 -13.618 1.00 95.50 88 TYR A CA 1
ATOM 674 C C . TYR A 1 88 ? 22.117 5.320 -12.171 1.00 95.50 88 TYR A C 1
ATOM 676 O O . TYR A 1 88 ? 21.756 4.229 -11.708 1.00 95.50 88 TYR A O 1
ATOM 684 N N . GLY A 1 89 ? 22.866 6.176 -11.469 1.00 95.06 89 GLY A N 1
ATOM 685 C CA . GLY A 1 89 ? 23.151 6.048 -10.036 1.00 95.06 89 GLY A CA 1
ATOM 686 C C . GLY A 1 89 ? 21.893 6.099 -9.164 1.00 95.06 89 GLY A C 1
ATOM 687 O O . GLY A 1 89 ? 20.772 6.038 -9.671 1.00 95.06 89 GLY A O 1
ATOM 688 N N . HIS A 1 90 ? 22.051 6.134 -7.835 1.00 96.12 90 HIS A N 1
ATOM 689 C CA . HIS A 1 90 ? 20.877 6.227 -6.950 1.00 96.12 90 HIS A CA 1
ATOM 690 C C . HIS A 1 90 ? 20.083 7.515 -7.181 1.00 96.12 90 HIS A C 1
ATOM 692 O O . HIS A 1 90 ? 18.857 7.487 -7.165 1.00 96.12 90 HIS A O 1
ATOM 698 N N . ASN A 1 91 ? 20.810 8.590 -7.461 1.00 95.44 91 ASN A N 1
ATOM 699 C CA . ASN A 1 91 ? 20.328 9.764 -8.167 1.00 95.44 91 ASN A CA 1
ATOM 700 C C . ASN A 1 91 ? 21.094 9.887 -9.497 1.00 95.44 91 ASN A C 1
ATOM 702 O O . ASN A 1 91 ? 22.095 9.202 -9.720 1.00 95.44 91 ASN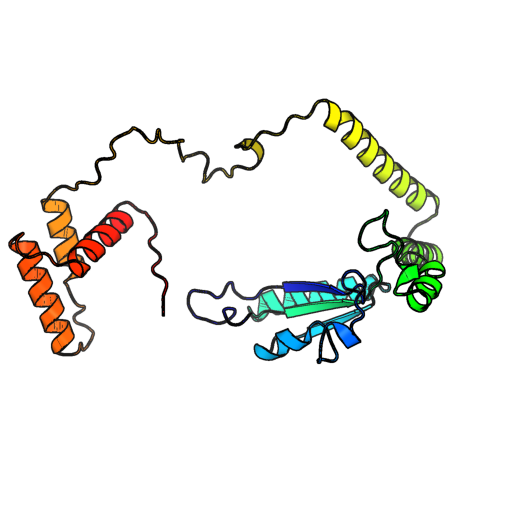 A O 1
ATOM 706 N N . GLU A 1 92 ? 20.634 10.763 -10.381 1.00 93.69 92 GLU A N 1
ATOM 707 C CA . GLU A 1 92 ? 21.160 10.919 -11.740 1.00 93.69 92 GLU A CA 1
ATOM 708 C C . GLU A 1 92 ? 22.594 11.471 -11.790 1.00 93.69 92 GLU A C 1
ATOM 710 O O . GLU A 1 92 ? 23.266 11.307 -12.808 1.00 93.69 92 GLU A O 1
ATOM 715 N N . LEU A 1 93 ? 23.069 12.099 -10.709 1.00 95.12 93 LEU A N 1
ATOM 716 C CA . LEU A 1 93 ? 24.414 12.678 -10.594 1.00 95.12 93 LEU A CA 1
ATOM 717 C C . LEU A 1 93 ? 25.424 11.729 -9.927 1.00 95.12 93 LEU A C 1
ATOM 719 O O . LEU A 1 93 ? 26.626 11.993 -9.942 1.00 95.12 93 LEU A O 1
ATOM 723 N N . ASP A 1 94 ? 24.945 10.643 -9.324 1.00 95.50 94 ASP A N 1
ATOM 724 C CA . ASP A 1 94 ? 25.761 9.660 -8.622 1.00 95.50 94 ASP A CA 1
ATOM 725 C C . ASP A 1 94 ? 26.472 8.725 -9.610 1.00 95.50 94 ASP A C 1
ATOM 727 O O . ASP A 1 94 ? 25.902 8.331 -10.631 1.00 95.50 94 ASP A O 1
ATOM 731 N N . GLN A 1 95 ? 27.711 8.336 -9.285 1.00 95.62 95 GLN A N 1
ATOM 732 C CA . GLN A 1 95 ? 28.544 7.477 -10.127 1.00 95.62 95 GLN A CA 1
ATOM 733 C C . GLN A 1 95 ? 28.589 6.045 -9.576 1.00 95.62 95 GLN A C 1
ATOM 735 O O . GLN A 1 95 ? 29.444 5.691 -8.755 1.00 95.62 95 GLN A O 1
ATOM 740 N N . PRO A 1 96 ? 27.725 5.145 -10.068 1.00 95.75 96 PRO A N 1
ATOM 741 C CA . PRO A 1 96 ? 27.536 3.850 -9.434 1.00 95.75 96 PRO A CA 1
ATOM 742 C C . PRO A 1 96 ? 28.644 2.839 -9.755 1.00 95.75 96 PRO A C 1
ATOM 744 O O . PRO A 1 96 ? 28.786 1.828 -9.062 1.00 95.75 96 PRO A O 1
ATOM 747 N N . SER A 1 97 ? 29.475 3.102 -10.770 1.00 94.69 97 SER A N 1
ATOM 748 C CA . SER A 1 97 ? 30.611 2.238 -11.105 1.00 94.69 97 SER A CA 1
ATOM 749 C C . SER A 1 97 ? 31.673 2.191 -10.005 1.00 94.69 97 SER A C 1
ATOM 751 O O . SER A 1 97 ? 32.492 1.279 -10.014 1.00 94.69 97 SER A O 1
ATOM 753 N N . PHE A 1 98 ? 31.676 3.144 -9.065 1.00 96.19 98 PHE A N 1
ATOM 754 C CA . PHE A 1 98 ? 32.595 3.133 -7.924 1.00 96.19 98 PHE A CA 1
ATOM 755 C C . PHE A 1 98 ? 32.357 1.949 -6.987 1.00 96.19 98 PHE A C 1
ATOM 757 O O . PHE A 1 98 ? 33.297 1.459 -6.371 1.00 96.19 98 PHE A O 1
ATOM 764 N N . THR A 1 99 ? 31.117 1.467 -6.898 1.00 96.88 99 THR A N 1
ATOM 765 C CA . THR A 1 99 ? 30.754 0.364 -5.998 1.00 96.88 99 THR A CA 1
ATOM 766 C C . THR A 1 99 ? 30.283 -0.876 -6.746 1.00 96.88 99 THR A C 1
ATOM 768 O O . THR A 1 99 ? 30.609 -1.982 -6.324 1.00 96.88 99 THR A O 1
ATOM 771 N N . GLN A 1 100 ? 29.576 -0.718 -7.873 1.00 97.75 100 GLN A N 1
ATOM 772 C CA . GLN A 1 100 ? 29.008 -1.825 -8.655 1.00 97.75 100 GLN A CA 1
ATOM 773 C C . GLN A 1 100 ? 29.461 -1.825 -10.132 1.00 97.75 100 GLN A C 1
ATOM 775 O O . GLN A 1 100 ? 28.627 -1.832 -11.044 1.00 97.75 100 GLN A O 1
ATOM 780 N N . PRO A 1 101 ? 30.779 -1.849 -10.420 1.00 97.19 101 PRO A N 1
ATOM 781 C CA . PRO A 1 101 ? 31.309 -1.690 -11.780 1.00 97.19 101 PRO A CA 1
ATOM 782 C C . PRO A 1 101 ? 30.864 -2.790 -12.752 1.00 97.19 101 PRO A C 1
ATOM 784 O O . PRO A 1 101 ? 30.566 -2.507 -13.911 1.00 97.19 101 PRO A O 1
ATOM 787 N N . LEU A 1 102 ? 30.794 -4.047 -12.300 1.00 97.19 102 LEU A N 1
ATOM 788 C CA . LEU A 1 102 ? 30.414 -5.172 -13.163 1.00 97.19 102 LEU A CA 1
ATOM 789 C C . LEU A 1 102 ? 28.945 -5.106 -13.584 1.00 97.19 102 LEU A C 1
ATOM 791 O O . LEU A 1 102 ? 28.638 -5.334 -14.752 1.00 97.19 102 LEU A O 1
ATOM 795 N N . MET A 1 103 ? 28.056 -4.748 -12.653 1.00 97.06 103 MET A N 1
ATOM 796 C CA . MET A 1 103 ? 26.632 -4.580 -12.936 1.00 97.06 103 MET A CA 1
ATOM 797 C C . MET A 1 103 ? 26.421 -3.455 -13.951 1.00 97.06 103 MET A C 1
ATOM 799 O O . MET A 1 103 ? 25.784 -3.662 -14.981 1.00 97.06 103 MET A O 1
ATOM 803 N N . TYR A 1 104 ? 27.033 -2.290 -13.723 1.00 97.38 104 TYR A N 1
ATOM 804 C CA . TYR A 1 104 ? 26.857 -1.145 -14.617 1.00 97.38 104 TYR A CA 1
ATOM 805 C C . TYR A 1 104 ? 27.534 -1.316 -15.981 1.00 97.38 104 TYR A C 1
ATOM 807 O O . TYR A 1 104 ? 27.053 -0.764 -16.967 1.00 97.38 104 TYR A O 1
ATOM 815 N N . LYS A 1 105 ? 28.568 -2.162 -16.091 1.00 97.69 105 LYS A N 1
ATOM 816 C CA . LYS A 1 105 ? 29.109 -2.589 -17.392 1.00 97.69 105 LYS A CA 1
ATOM 817 C C . LYS A 1 105 ? 28.089 -3.379 -18.222 1.00 97.69 105 LYS A C 1
ATOM 819 O O . LYS A 1 105 ? 28.152 -3.318 -19.448 1.00 97.69 105 LYS A O 1
ATOM 824 N N . GLN A 1 106 ? 27.183 -4.122 -17.582 1.00 97.19 106 GLN A N 1
ATOM 825 C CA . GLN A 1 106 ? 26.088 -4.810 -18.272 1.00 97.19 106 GLN A CA 1
ATOM 826 C C . GLN A 1 106 ? 24.938 -3.853 -18.570 1.00 97.19 106 GLN A C 1
ATOM 828 O O . GLN A 1 106 ? 24.517 -3.774 -19.718 1.00 97.19 106 GLN A O 1
ATOM 833 N N . VAL A 1 107 ? 24.507 -3.060 -17.583 1.00 96.62 107 VAL A N 1
ATOM 834 C CA . VAL A 1 107 ? 23.441 -2.055 -17.754 1.00 96.62 107 VAL A CA 1
ATOM 835 C C . VAL A 1 107 ? 23.745 -1.100 -18.909 1.00 96.62 107 VAL A C 1
ATOM 837 O O . VAL A 1 107 ? 22.862 -0.812 -19.709 1.00 96.62 107 VAL A O 1
ATOM 840 N N . ALA A 1 108 ? 24.999 -0.665 -19.062 1.00 95.75 108 ALA A N 1
ATOM 841 C CA . ALA A 1 108 ? 25.413 0.208 -20.162 1.00 95.75 108 ALA A CA 1
ATOM 842 C C . ALA A 1 108 ? 25.219 -0.407 -21.564 1.00 95.75 108 ALA A C 1
ATOM 844 O O . ALA A 1 108 ? 25.165 0.327 -22.546 1.00 95.75 108 ALA A O 1
ATOM 845 N N . LYS A 1 109 ? 25.128 -1.739 -21.668 1.00 96.50 109 LYS A N 1
ATOM 846 C CA . LYS A 1 109 ? 24.871 -2.469 -22.919 1.00 96.50 109 LYS A CA 1
ATOM 847 C C . LYS A 1 109 ? 23.396 -2.814 -23.117 1.00 96.50 109 LYS A C 1
ATOM 849 O O . LYS A 1 109 ? 23.034 -3.279 -24.196 1.00 96.50 109 LYS A O 1
ATOM 854 N N . MET A 1 110 ? 22.566 -2.655 -22.087 1.00 95.88 110 MET A N 1
ATOM 855 C CA . MET A 1 110 ? 21.150 -2.993 -22.172 1.00 95.88 110 MET A CA 1
ATOM 856 C C . MET A 1 110 ? 20.418 -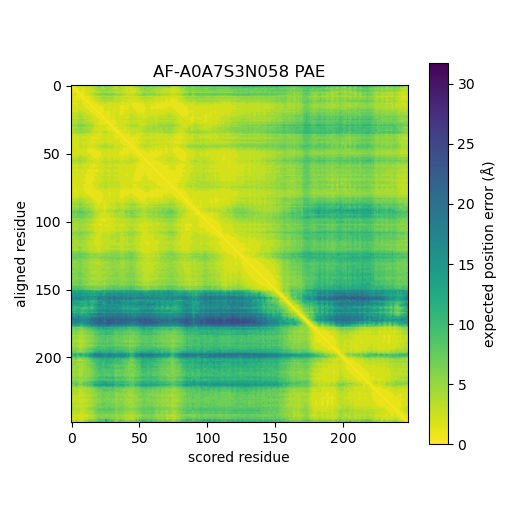1.973 -23.038 1.00 95.88 110 MET A C 1
ATOM 858 O O . MET A 1 110 ? 20.611 -0.761 -22.919 1.00 95.88 110 MET A O 1
ATOM 862 N N . THR A 1 111 ? 19.549 -2.481 -23.907 1.00 96.25 111 THR A N 1
ATOM 863 C CA . THR A 1 111 ? 18.628 -1.640 -24.672 1.00 96.25 111 THR A CA 1
ATOM 864 C C . THR A 1 111 ? 17.472 -1.244 -23.752 1.00 96.25 111 THR A C 1
ATOM 866 O O . THR A 1 111 ? 16.948 -2.117 -23.067 1.00 96.25 111 THR A O 1
ATOM 869 N N . PRO A 1 112 ? 17.059 0.036 -23.693 1.00 95.00 112 PRO A N 1
ATOM 870 C CA . PRO A 1 112 ? 15.924 0.434 -22.866 1.00 95.00 112 PRO A CA 1
ATOM 871 C C . PRO A 1 112 ? 14.657 -0.352 -23.219 1.00 95.00 112 PRO A C 1
ATOM 873 O O . PRO A 1 112 ? 14.348 -0.488 -24.402 1.00 95.00 112 PRO A O 1
ATOM 876 N N . VAL A 1 113 ? 13.890 -0.773 -22.208 1.00 95.38 113 VAL A N 1
ATOM 877 C CA . VAL A 1 113 ? 12.642 -1.550 -22.373 1.00 95.38 113 VAL A CA 1
ATOM 878 C C . VAL A 1 113 ? 11.696 -0.971 -23.431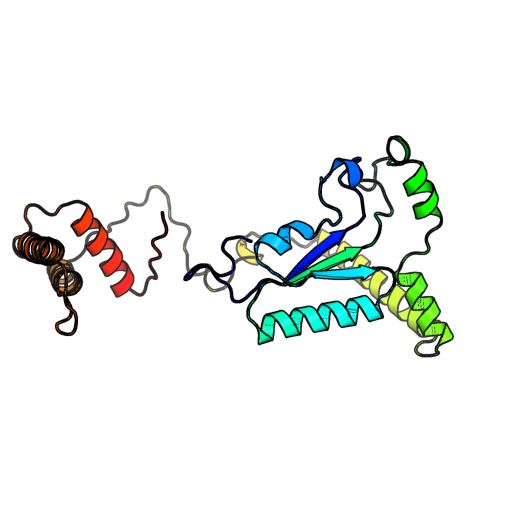 1.00 95.38 113 VAL A C 1
ATOM 880 O O . VAL A 1 113 ? 11.197 -1.698 -24.283 1.00 95.38 113 VAL A O 1
ATOM 883 N N . ALA A 1 114 ? 11.520 0.354 -23.455 1.00 93.56 114 ALA A N 1
ATOM 884 C CA . ALA A 1 114 ? 10.667 1.016 -24.441 1.00 93.56 114 ALA A CA 1
ATOM 885 C C . ALA A 1 114 ? 11.134 0.774 -25.888 1.00 93.56 114 ALA A C 1
ATOM 887 O O . ALA A 1 114 ? 10.306 0.595 -26.771 1.00 93.56 114 ALA A O 1
ATOM 888 N N . ARG A 1 115 ? 12.453 0.722 -26.125 1.00 95.19 115 ARG A N 1
ATOM 889 C CA . ARG A 1 115 ? 13.036 0.458 -27.450 1.00 95.19 115 ARG A CA 1
ATOM 890 C C . ARG A 1 115 ? 12.966 -1.018 -27.832 1.00 95.19 115 ARG A C 1
ATOM 892 O O . ARG A 1 115 ? 12.820 -1.318 -29.010 1.00 95.19 115 ARG A O 1
ATOM 899 N N . ILE A 1 116 ? 13.060 -1.924 -26.854 1.00 96.06 116 ILE A N 1
ATOM 900 C CA . ILE A 1 116 ? 12.850 -3.363 -27.078 1.00 96.06 116 ILE A CA 1
ATOM 901 C C . ILE A 1 116 ? 11.433 -3.585 -27.615 1.00 96.06 116 ILE A C 1
ATOM 903 O O . ILE A 1 116 ? 11.265 -4.204 -28.662 1.00 96.06 116 ILE A O 1
ATOM 907 N N . TYR A 1 117 ? 10.433 -3.013 -26.944 1.00 96.31 117 TYR A N 1
ATOM 908 C CA . TYR A 1 117 ? 9.037 -3.202 -27.326 1.00 96.31 117 TYR A CA 1
ATOM 909 C C . TYR A 1 117 ? 8.645 -2.440 -28.598 1.00 96.31 117 TYR A C 1
ATOM 911 O O . TYR A 1 117 ? 7.934 -2.974 -29.437 1.00 96.31 117 TYR A O 1
ATOM 919 N N . GLU A 1 118 ? 9.158 -1.223 -28.801 1.00 96.19 118 GLU A N 1
ATOM 920 C CA . GLU A 1 118 ? 9.004 -0.494 -30.070 1.00 96.19 118 GLU A CA 1
ATOM 921 C C . GLU A 1 118 ? 9.480 -1.331 -31.260 1.00 96.19 118 GLU A C 1
ATOM 923 O O . GLU A 1 118 ? 8.760 -1.470 -32.246 1.00 96.19 118 GLU A O 1
ATOM 928 N N . LYS A 1 119 ? 10.676 -1.924 -31.148 1.00 96.50 119 LYS A N 1
ATOM 929 C CA . LYS A 1 119 ? 11.228 -2.790 -32.188 1.00 96.50 119 LYS A CA 1
ATOM 930 C C . LYS A 1 119 ? 10.320 -3.993 -32.449 1.00 96.50 119 LYS A C 1
ATOM 932 O O . LYS A 1 119 ? 10.053 -4.285 -33.609 1.00 96.50 119 LYS A O 1
ATOM 937 N N . GLN A 1 120 ? 9.835 -4.648 -31.394 1.00 96.75 120 GLN A N 1
ATOM 938 C CA . GLN A 1 120 ? 8.909 -5.774 -31.516 1.00 96.75 120 GLN A CA 1
ATOM 939 C C . GLN A 1 120 ? 7.644 -5.373 -32.296 1.00 96.75 120 GLN A C 1
ATOM 941 O O . GLN A 1 120 ? 7.295 -6.026 -33.273 1.00 96.75 120 GLN A O 1
ATOM 946 N N . LEU A 1 121 ? 7.003 -4.257 -31.935 1.00 96.94 121 LEU A N 1
ATOM 947 C CA . LEU A 1 121 ? 5.772 -3.803 -32.593 1.00 96.94 121 LEU A CA 1
ATOM 948 C C . LEU A 1 121 ? 5.973 -3.420 -34.068 1.00 96.94 121 LEU A C 1
ATOM 950 O O . LEU A 1 121 ? 5.069 -3.626 -34.879 1.00 96.94 121 LEU A O 1
ATOM 954 N N . LEU A 1 122 ? 7.136 -2.861 -34.416 1.00 97.38 122 LEU A N 1
ATOM 955 C CA . LEU A 1 122 ? 7.504 -2.568 -35.805 1.00 97.38 122 LEU A CA 1
ATOM 956 C C . LEU A 1 122 ? 7.741 -3.857 -36.605 1.00 97.38 122 LEU A C 1
ATOM 958 O O . LEU A 1 122 ? 7.287 -3.963 -37.742 1.00 97.38 122 LEU A O 1
ATOM 962 N N . GLU A 1 123 ? 8.433 -4.839 -36.019 1.00 97.25 123 GLU A N 1
ATOM 963 C CA . GLU A 1 123 ? 8.685 -6.146 -36.646 1.00 97.25 123 GLU A CA 1
ATOM 964 C C . GLU A 1 123 ? 7.388 -6.942 -36.858 1.00 97.25 123 GLU A C 1
ATOM 966 O O . GLU A 1 123 ? 7.229 -7.602 -37.884 1.00 97.25 123 GLU A O 1
ATOM 971 N N . GLU A 1 124 ? 6.438 -6.833 -35.930 1.00 97.12 124 GLU A N 1
ATOM 972 C CA . GLU A 1 124 ? 5.103 -7.433 -36.032 1.00 97.12 124 GLU A CA 1
ATOM 973 C C . GLU A 1 124 ? 4.147 -6.642 -36.944 1.00 97.12 124 GLU A C 1
ATOM 975 O O . GLU A 1 124 ? 3.064 -7.126 -37.275 1.00 97.12 124 GLU A O 1
ATOM 980 N N . GLY A 1 125 ? 4.526 -5.429 -37.364 1.00 97.06 125 GLY A N 1
ATOM 981 C CA . GLY A 1 125 ? 3.703 -4.559 -38.208 1.00 97.06 125 GLY A CA 1
ATOM 982 C C . GLY A 1 125 ? 2.461 -3.996 -37.509 1.00 97.06 125 GLY A C 1
ATOM 983 O O . GLY A 1 125 ? 1.523 -3.567 -38.180 1.00 97.06 125 GLY A O 1
ATOM 984 N N . VAL A 1 126 ? 2.435 -3.996 -36.172 1.00 97.50 126 VAL A N 1
ATOM 985 C CA . VAL A 1 126 ? 1.338 -3.426 -35.367 1.00 97.50 126 VAL A CA 1
ATOM 986 C C . VAL A 1 126 ? 1.332 -1.899 -35.462 1.00 97.50 126 VAL A C 1
ATOM 988 O O . VAL A 1 126 ? 0.271 -1.273 -35.449 1.00 97.50 126 VAL A O 1
ATOM 991 N N . ILE A 1 127 ? 2.520 -1.301 -35.567 1.00 96.75 127 ILE A N 1
ATOM 992 C CA . ILE A 1 127 ? 2.730 0.131 -35.792 1.00 96.75 127 ILE A CA 1
ATOM 993 C C . ILE A 1 127 ? 3.766 0.332 -36.899 1.00 96.75 127 ILE A C 1
ATOM 995 O O . ILE A 1 127 ? 4.551 -0.567 -37.195 1.00 96.75 127 ILE A O 1
ATOM 999 N N . ASP A 1 128 ? 3.797 1.527 -37.481 1.00 96.88 128 ASP A N 1
ATOM 1000 C CA . ASP A 1 128 ? 4.853 1.964 -38.390 1.00 96.88 128 ASP A CA 1
ATOM 1001 C C . ASP A 1 128 ? 5.747 3.037 -37.740 1.00 96.88 128 ASP A C 1
ATOM 1003 O O . ASP A 1 128 ? 5.476 3.544 -36.646 1.00 96.88 128 ASP A O 1
ATOM 1007 N N . GLN A 1 129 ? 6.841 3.392 -38.420 1.00 96.75 129 GLN A N 1
ATOM 1008 C CA . GLN A 1 129 ? 7.774 4.406 -37.920 1.00 96.75 129 GLN A CA 1
ATOM 1009 C C . GLN A 1 129 ? 7.107 5.782 -37.775 1.00 96.75 129 GLN A C 1
ATOM 1011 O O . GLN A 1 129 ? 7.409 6.515 -36.834 1.00 96.75 129 GLN A O 1
ATOM 1016 N N . ALA A 1 130 ? 6.168 6.120 -38.666 1.00 97.44 130 ALA A N 1
ATOM 1017 C CA . ALA A 1 130 ? 5.442 7.384 -38.602 1.00 97.44 130 ALA A CA 1
ATOM 1018 C C . ALA A 1 130 ? 4.646 7.499 -37.294 1.00 97.44 130 ALA A C 1
ATOM 1020 O O . ALA A 1 130 ? 4.664 8.550 -36.649 1.00 97.44 130 ALA A O 1
ATOM 1021 N N . LYS A 1 131 ? 4.013 6.404 -36.851 1.00 96.88 131 LYS A N 1
ATOM 1022 C CA . LYS A 1 131 ? 3.279 6.370 -35.588 1.00 96.88 131 LYS A CA 1
ATOM 1023 C C . LYS A 1 131 ? 4.193 6.510 -34.375 1.00 96.88 131 LYS A C 1
ATOM 1025 O O . LYS A 1 131 ? 3.842 7.212 -33.425 1.00 96.88 131 LYS A O 1
ATOM 1030 N N . VAL A 1 132 ? 5.366 5.880 -34.399 1.00 95.94 132 VAL A N 1
ATOM 1031 C CA . VAL A 1 132 ? 6.376 6.039 -33.340 1.00 95.94 132 VAL A CA 1
ATOM 1032 C C . VAL A 1 132 ? 6.798 7.504 -33.215 1.00 95.94 132 VAL A C 1
ATOM 1034 O O . VAL A 1 132 ? 6.810 8.060 -32.112 1.00 95.94 132 VAL A O 1
ATOM 1037 N N . ASP A 1 133 ? 7.102 8.150 -34.340 1.00 96.69 133 ASP A N 1
ATOM 1038 C CA . ASP A 1 133 ? 7.548 9.543 -34.365 1.00 96.69 133 ASP A CA 1
ATOM 1039 C C . ASP A 1 133 ? 6.452 10.502 -33.880 1.00 96.69 133 ASP A C 1
ATOM 1041 O O . ASP A 1 133 ? 6.734 11.422 -33.104 1.00 96.69 133 ASP A O 1
ATOM 1045 N N . GLU A 1 134 ? 5.197 10.242 -34.261 1.00 97.69 134 GLU A N 1
ATOM 1046 C CA . GLU A 1 134 ? 4.012 10.949 -33.767 1.00 97.69 134 GLU A CA 1
ATOM 1047 C C . GLU A 1 134 ? 3.905 10.856 -32.235 1.00 97.69 134 GLU A C 1
ATOM 1049 O O . GLU A 1 134 ? 3.782 11.878 -31.555 1.00 97.69 134 GLU A O 1
ATOM 1054 N N . MET A 1 135 ? 4.016 9.650 -31.664 1.00 96.31 135 MET A N 1
ATOM 1055 C CA . MET A 1 135 ? 3.940 9.437 -30.212 1.00 96.31 135 MET A CA 1
ATOM 1056 C C . MET A 1 135 ? 5.069 10.155 -29.461 1.00 96.31 135 MET A C 1
ATOM 1058 O O . MET A 1 135 ? 4.835 10.765 -28.415 1.00 96.31 135 MET A O 1
ATOM 1062 N N . LEU A 1 136 ? 6.294 10.126 -29.994 1.00 95.44 136 LEU A N 1
ATOM 1063 C CA . LEU A 1 136 ? 7.432 10.831 -29.398 1.00 95.44 136 LEU A CA 1
ATOM 1064 C C . LEU A 1 136 ? 7.271 12.352 -29.474 1.00 95.44 136 LEU A C 1
ATOM 1066 O O . LEU A 1 136 ? 7.608 13.052 -28.516 1.00 95.44 136 LEU A O 1
ATOM 1070 N N . ALA A 1 137 ? 6.766 12.876 -30.594 1.00 97.50 137 ALA A N 1
ATOM 1071 C CA . ALA A 1 137 ? 6.461 14.296 -30.738 1.00 97.50 137 ALA A CA 1
ATOM 1072 C C . ALA A 1 137 ? 5.380 14.734 -29.742 1.00 97.50 137 ALA A C 1
ATOM 1074 O O . ALA A 1 137 ? 5.553 15.745 -29.065 1.00 97.50 137 ALA A O 1
ATOM 1075 N N . PHE A 1 138 ? 4.330 13.930 -29.578 1.00 97.62 138 PHE A N 1
ATOM 1076 C CA . PHE A 1 138 ? 3.264 14.177 -28.613 1.00 97.62 138 PHE A CA 1
ATOM 1077 C C . PHE A 1 138 ? 3.772 14.248 -27.164 1.00 97.62 138 PHE A C 1
ATOM 1079 O O . PHE A 1 138 ? 3.434 15.183 -26.437 1.00 97.62 138 PHE A O 1
ATOM 1086 N N . ILE A 1 139 ? 4.615 13.296 -26.742 1.00 96.88 139 ILE A N 1
ATOM 1087 C CA . ILE A 1 139 ? 5.195 13.294 -25.387 1.00 96.88 139 ILE A CA 1
ATOM 1088 C C . ILE A 1 139 ? 6.068 14.534 -25.171 1.00 96.88 139 ILE A C 1
ATOM 1090 O O . ILE A 1 139 ? 5.945 15.197 -24.142 1.00 96.88 139 ILE A O 1
ATOM 1094 N N . ARG A 1 140 ? 6.923 14.875 -26.146 1.00 97.50 140 ARG A N 1
ATOM 1095 C CA . ARG A 1 140 ? 7.767 16.078 -26.071 1.00 97.50 140 ARG A CA 1
ATOM 1096 C C . ARG A 1 140 ? 6.929 17.343 -25.948 1.00 97.50 140 ARG A C 1
ATOM 1098 O O . ARG A 1 140 ? 7.184 18.129 -25.044 1.00 97.50 140 ARG A O 1
ATOM 1105 N N . GLN A 1 141 ? 5.908 17.499 -26.790 1.00 98.00 141 GLN A N 1
ATOM 1106 C CA . GLN A 1 141 ? 5.035 18.668 -26.738 1.00 98.00 141 GLN A CA 1
ATOM 1107 C C . GLN A 1 141 ? 4.352 18.791 -25.373 1.00 98.00 141 GLN A C 1
ATOM 1109 O O . GLN A 1 141 ? 4.344 19.871 -24.797 1.00 98.00 141 GLN A O 1
ATOM 1114 N N . ARG A 1 142 ? 3.859 17.684 -24.798 1.00 97.50 142 ARG A N 1
ATOM 1115 C CA . ARG A 1 142 ? 3.274 17.712 -23.450 1.00 97.50 142 ARG A CA 1
ATOM 1116 C C . ARG A 1 142 ? 4.253 18.156 -22.368 1.00 97.50 142 ARG A C 1
ATOM 1118 O O . ARG A 1 142 ? 3.839 18.864 -21.452 1.00 97.50 142 ARG A O 1
ATOM 1125 N N . HIS A 1 143 ? 5.513 17.733 -22.440 1.00 97.50 143 HIS A N 1
ATOM 1126 C CA . HIS A 1 143 ? 6.528 18.182 -21.489 1.00 97.50 143 HIS A CA 1
ATOM 1127 C C . HIS A 1 143 ? 6.844 19.673 -21.657 1.00 97.50 143 HIS A C 1
ATOM 1129 O O . HIS A 1 143 ? 6.917 20.377 -20.654 1.00 97.50 143 HIS A O 1
ATOM 1135 N N . GLU A 1 144 ? 6.963 20.164 -22.893 1.00 97.25 144 GLU A N 1
ATOM 1136 C CA . GLU A 1 144 ? 7.180 21.591 -23.171 1.00 97.25 144 GLU A CA 1
ATOM 1137 C C . GLU A 1 144 ? 5.999 22.450 -22.706 1.00 97.25 144 GLU A C 1
ATOM 1139 O O . GLU A 1 144 ? 6.193 23.449 -22.015 1.00 97.25 144 GLU A O 1
ATOM 1144 N N . ASP A 1 145 ? 4.768 22.028 -22.998 1.00 96.38 145 ASP A N 1
ATOM 1145 C CA . ASP A 1 145 ? 3.557 22.715 -22.546 1.00 96.38 145 ASP A CA 1
ATOM 1146 C C . ASP A 1 145 ? 3.482 22.751 -21.013 1.00 96.38 145 ASP A C 1
ATOM 1148 O O . ASP A 1 145 ? 3.118 23.770 -20.426 1.00 96.38 145 ASP A O 1
ATOM 1152 N N . GLY A 1 146 ? 3.836 21.643 -20.352 1.00 95.38 146 GLY A N 1
ATOM 1153 C CA . GLY A 1 146 ? 3.906 21.559 -18.894 1.00 95.38 146 GLY A CA 1
ATOM 1154 C C . GLY A 1 146 ? 4.960 22.496 -18.303 1.00 95.38 146 GLY A C 1
ATOM 1155 O O . GLY A 1 146 ? 4.664 23.224 -17.359 1.00 95.38 146 GLY A O 1
ATOM 1156 N N . TYR A 1 147 ? 6.158 22.534 -18.892 1.00 95.88 147 TYR A N 1
ATOM 1157 C CA . TYR A 1 147 ? 7.243 23.428 -18.480 1.00 95.88 147 TYR A CA 1
ATOM 1158 C C . TYR A 1 147 ? 6.908 24.909 -18.707 1.00 95.88 147 TYR A C 1
ATOM 1160 O O . TYR A 1 147 ? 7.251 25.767 -17.892 1.00 95.88 147 TYR A O 1
ATOM 1168 N N . ALA A 1 148 ? 6.222 25.231 -19.804 1.00 96.12 148 ALA A N 1
ATOM 1169 C CA . ALA A 1 148 ? 5.746 26.583 -20.060 1.00 96.12 148 ALA A CA 1
ATOM 1170 C C . ALA A 1 148 ? 4.717 27.005 -19.002 1.00 96.12 148 ALA A C 1
ATOM 1172 O O . ALA A 1 148 ? 4.879 28.058 -18.392 1.00 96.12 148 ALA A O 1
ATOM 1173 N N . LYS A 1 149 ? 3.718 26.153 -18.728 1.00 94.56 149 LYS A N 1
ATOM 1174 C CA . LYS A 1 149 ? 2.684 26.410 -17.713 1.00 94.56 149 LYS A CA 1
ATOM 1175 C C . LYS A 1 149 ? 3.255 26.541 -16.305 1.00 94.56 149 LYS A C 1
ATOM 1177 O O . LYS A 1 149 ? 2.837 27.431 -15.574 1.00 94.56 149 LYS A O 1
ATOM 1182 N N . SER A 1 150 ? 4.244 25.721 -15.937 1.00 93.31 150 SER A N 1
ATOM 1183 C CA . SER A 1 150 ? 4.815 25.727 -14.583 1.00 93.31 150 SER A CA 1
ATOM 1184 C C . SER A 1 150 ? 5.481 27.046 -14.184 1.00 93.31 150 SER A C 1
ATOM 1186 O O . SER A 1 150 ? 5.793 27.228 -13.014 1.00 93.31 150 SER A O 1
ATOM 1188 N N . LYS A 1 151 ? 5.739 27.953 -15.135 1.00 93.06 151 LYS A N 1
ATOM 1189 C CA . LYS A 1 151 ? 6.273 29.292 -14.844 1.00 93.06 151 LYS A CA 1
ATOM 1190 C C . LYS A 1 151 ? 5.241 30.203 -14.184 1.00 93.06 151 LYS A C 1
ATOM 1192 O O . LYS A 1 151 ? 5.629 31.066 -13.406 1.00 93.06 151 LYS A O 1
ATOM 1197 N N . ASP A 1 152 ? 3.965 29.977 -14.485 1.00 93.81 152 ASP A N 1
ATOM 1198 C CA . ASP A 1 152 ? 2.850 30.810 -14.035 1.00 93.81 152 ASP A CA 1
ATOM 1199 C C . ASP A 1 152 ? 1.910 30.060 -13.075 1.00 93.81 152 ASP A C 1
ATOM 1201 O O . ASP A 1 152 ? 1.096 30.679 -12.394 1.00 93.81 152 ASP A O 1
ATOM 1205 N N . THR A 1 153 ? 1.996 28.725 -13.006 1.00 86.69 153 THR A N 1
ATOM 1206 C CA . THR A 1 153 ? 1.197 27.920 -12.073 1.00 86.69 153 THR A CA 1
ATOM 1207 C C . THR A 1 153 ? 1.683 28.093 -10.636 1.00 86.69 153 THR A C 1
ATOM 1209 O O . THR A 1 153 ? 2.796 27.696 -10.290 1.00 86.69 153 THR A O 1
ATOM 1212 N N . ILE A 1 154 ? 0.808 28.628 -9.790 1.00 85.88 154 ILE A N 1
ATOM 1213 C CA . ILE A 1 154 ? 0.947 28.638 -8.335 1.00 85.88 154 ILE A CA 1
ATOM 1214 C C . ILE A 1 154 ? 0.038 27.528 -7.812 1.00 85.88 154 ILE A C 1
ATOM 1216 O O . ILE A 1 154 ? -1.118 27.464 -8.218 1.00 85.88 154 ILE A O 1
ATOM 1220 N N . TYR A 1 155 ? 0.579 26.652 -6.969 1.00 82.62 155 TYR A N 1
ATOM 1221 C CA . TYR A 1 155 ? -0.207 25.641 -6.267 1.00 82.62 155 TYR A CA 1
ATOM 1222 C C . TYR A 1 155 ? -0.429 26.100 -4.832 1.00 82.62 155 TYR A C 1
ATOM 1224 O O . TYR A 1 155 ? 0.540 26.439 -4.143 1.00 82.62 155 TYR A O 1
ATOM 1232 N N . GLU A 1 156 ? -1.675 26.081 -4.386 1.00 78.94 156 GLU A N 1
ATOM 1233 C CA . GLU A 1 156 ? -2.052 26.336 -2.998 1.00 78.94 156 GLU A CA 1
ATOM 1234 C C . GLU A 1 156 ? -2.353 25.003 -2.291 1.00 78.94 156 GLU A C 1
ATOM 1236 O O . GLU A 1 156 ? -2.501 23.957 -2.929 1.00 78.94 156 GLU A O 1
ATOM 1241 N N . ALA A 1 157 ? -2.369 24.985 -0.956 1.00 69.19 157 ALA A N 1
ATOM 1242 C CA . ALA A 1 157 ? -2.641 23.745 -0.216 1.00 69.19 157 ALA A CA 1
ATOM 1243 C C . ALA A 1 157 ? -4.073 23.241 -0.483 1.00 69.19 157 ALA A C 1
ATOM 1245 O O . ALA A 1 157 ? -4.344 22.041 -0.463 1.00 69.19 157 ALA A O 1
ATOM 1246 N N . GLU A 1 158 ? -4.954 24.185 -0.785 1.00 70.94 158 GLU A N 1
ATOM 1247 C CA . GLU A 1 158 ? -6.355 24.053 -1.136 1.00 70.94 158 GLU A CA 1
ATOM 1248 C C . GLU A 1 158 ? -6.553 23.248 -2.431 1.00 70.94 158 GLU A C 1
ATOM 1250 O O . GLU A 1 158 ? -7.526 22.507 -2.526 1.00 70.94 158 GLU A O 1
ATOM 1255 N N . ASP A 1 159 ? -5.591 23.262 -3.365 1.00 76.06 159 ASP A N 1
ATOM 1256 C CA . ASP A 1 159 ? -5.653 22.471 -4.610 1.00 76.06 159 ASP A CA 1
ATOM 1257 C C . ASP A 1 159 ? -5.644 20.948 -4.370 1.00 76.06 159 ASP A C 1
ATOM 1259 O O . ASP A 1 159 ? -5.919 20.156 -5.275 1.00 76.06 159 ASP A O 1
ATOM 1263 N N . TRP A 1 160 ? -5.288 20.525 -3.155 1.00 78.12 160 TRP A N 1
ATOM 1264 C CA . TRP A 1 160 ? -5.154 19.125 -2.747 1.00 78.12 160 TRP A CA 1
ATOM 1265 C C . TRP A 1 160 ? -6.192 18.728 -1.695 1.00 78.12 160 TRP A C 1
ATOM 1267 O O . TRP A 1 160 ? -6.175 17.590 -1.215 1.00 78.12 160 TRP A O 1
ATOM 1277 N N . MET A 1 161 ? -7.070 19.658 -1.311 1.00 76.00 161 MET A N 1
ATOM 1278 C CA . MET A 1 161 ? -8.143 19.409 -0.361 1.00 76.00 161 MET A CA 1
ATOM 1279 C C . MET A 1 161 ? -9.273 18.660 -1.068 1.00 76.00 161 MET A C 1
ATOM 1281 O O . MET A 1 161 ? -9.640 18.984 -2.194 1.00 76.00 161 MET A O 1
ATOM 1285 N N . THR A 1 162 ? -9.802 17.615 -0.435 1.00 78.69 162 THR A N 1
ATOM 1286 C CA . THR A 1 162 ? -10.986 16.928 -0.962 1.00 78.69 162 THR A CA 1
ATOM 1287 C C . THR A 1 162 ? -12.247 17.596 -0.417 1.00 78.69 162 THR A C 1
ATOM 1289 O O . THR A 1 162 ? -12.197 18.216 0.647 1.00 78.69 162 THR A O 1
ATOM 1292 N N . GLU A 1 163 ? -13.379 17.456 -1.115 1.00 77.00 163 GLU A N 1
ATOM 1293 C CA . GLU A 1 163 ? -14.668 18.070 -0.735 1.00 77.00 163 GLU A CA 1
ATOM 1294 C C . GLU A 1 163 ? -15.058 17.782 0.728 1.00 77.00 163 GLU A C 1
ATOM 1296 O O . GLU A 1 163 ? -15.696 18.594 1.398 1.00 77.00 163 GLU A O 1
ATOM 1301 N N . GLU A 1 164 ? -14.654 16.626 1.263 1.00 77.00 164 GLU A N 1
ATOM 1302 C CA . GLU A 1 164 ? -14.922 16.241 2.649 1.00 77.00 164 GLU A CA 1
ATOM 1303 C C . GLU A 1 164 ? -14.163 17.094 3.677 1.00 77.00 164 GLU A C 1
ATOM 1305 O O . GLU A 1 164 ? -14.614 17.219 4.815 1.00 77.00 164 GLU A O 1
ATOM 1310 N N . TRP A 1 165 ? -13.023 17.673 3.297 1.00 78.31 165 TRP A N 1
ATOM 1311 C CA . TRP A 1 165 ? -12.183 18.500 4.168 1.00 78.31 165 TRP A CA 1
ATOM 1312 C C . TRP A 1 165 ? -12.431 19.999 3.987 1.00 78.31 165 TRP A C 1
ATOM 1314 O O . TRP A 1 165 ? -12.110 20.756 4.897 1.00 78.31 165 TRP A O 1
ATOM 1324 N N . GLU A 1 166 ? -13.072 20.424 2.894 1.00 74.94 166 GLU A N 1
ATOM 1325 C CA . GLU A 1 166 ? -13.461 21.829 2.669 1.00 74.94 166 GLU A CA 1
ATOM 1326 C C . GLU A 1 166 ? -14.413 22.365 3.750 1.00 74.94 166 GLU A C 1
ATOM 1328 O O . GLU A 1 166 ? -14.464 23.563 4.017 1.00 74.94 166 GLU A O 1
ATOM 1333 N N . GLN A 1 167 ? -15.159 21.472 4.405 1.00 73.00 167 GLN A N 1
ATOM 1334 C CA . GLN A 1 167 ? -16.086 21.812 5.489 1.00 73.00 167 GLN A CA 1
ATOM 1335 C C . GLN A 1 167 ? -15.377 22.110 6.818 1.00 73.00 167 GLN A C 1
ATOM 1337 O O . GLN A 1 167 ? -16.020 22.540 7.777 1.00 73.00 167 GLN A O 1
ATOM 1342 N N . LEU A 1 168 ? -14.075 21.833 6.912 1.00 75.44 168 LEU A N 1
ATOM 1343 C CA . LEU A 1 168 ? -13.304 22.034 8.129 1.00 75.44 168 LEU A CA 1
ATOM 1344 C C . LEU A 1 168 ? -12.669 23.419 8.106 1.00 75.44 168 LEU A C 1
ATOM 1346 O O . LEU A 1 168 ? -11.676 23.672 7.428 1.00 75.44 168 LEU A O 1
ATOM 1350 N N . GLU A 1 169 ? -13.239 24.320 8.896 1.00 72.19 169 GLU A N 1
ATOM 1351 C CA . GLU A 1 169 ? -12.669 25.645 9.090 1.00 72.19 169 GLU A CA 1
ATOM 1352 C C . GLU A 1 169 ? -11.390 25.569 9.929 1.00 72.19 169 GLU A C 1
ATOM 1354 O O . GLU A 1 169 ? -11.279 24.806 10.896 1.00 72.19 169 GLU A O 1
ATOM 1359 N N . LYS A 1 170 ? -10.413 26.409 9.581 1.00 72.31 170 LYS A N 1
ATOM 1360 C CA . LYS A 1 170 ? -9.228 26.603 10.410 1.00 72.31 170 LYS A CA 1
ATOM 1361 C C . LYS A 1 170 ? -9.646 27.330 11.687 1.00 72.31 170 LYS A C 1
ATOM 1363 O O . LYS A 1 170 ? -9.950 28.519 11.657 1.00 72.31 170 LYS A O 1
ATOM 1368 N N . ILE A 1 171 ? -9.663 26.603 12.797 1.00 72.69 171 ILE A N 1
ATOM 1369 C CA . ILE A 1 171 ? -10.013 27.154 14.107 1.00 72.69 171 ILE A CA 1
ATOM 1370 C C . ILE A 1 171 ? -8.837 27.991 14.633 1.00 72.69 171 ILE A C 1
ATOM 1372 O O . ILE A 1 171 ? -7.679 27.591 14.501 1.00 72.69 171 ILE A O 1
ATOM 1376 N N . ASP A 1 172 ? -9.141 29.145 15.227 1.00 76.88 172 ASP A N 1
ATOM 1377 C CA . ASP A 1 172 ? -8.183 29.951 15.988 1.00 76.88 172 ASP A CA 1
ATOM 1378 C C . ASP A 1 172 ? -7.863 29.246 17.318 1.00 76.88 172 ASP A C 1
ATOM 1380 O O . ASP A 1 172 ? -8.772 28.898 18.075 1.00 76.88 172 ASP A O 1
ATOM 1384 N N . GLU A 1 173 ? -6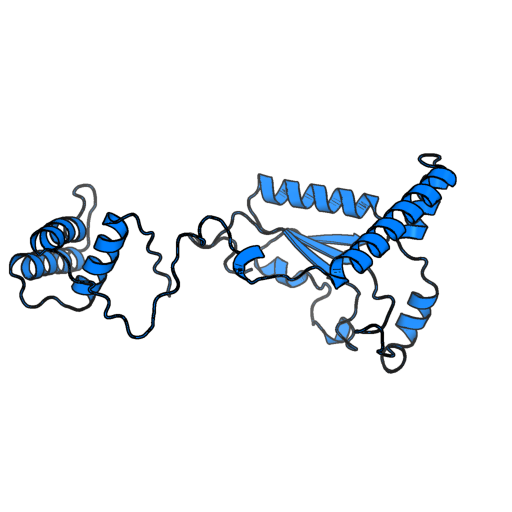.581 29.020 17.612 1.00 67.94 173 GLU A N 1
ATOM 1385 C CA . GLU A 1 173 ? -6.139 28.324 18.830 1.00 67.94 173 GLU A CA 1
ATOM 1386 C C . GLU A 1 173 ? -6.587 29.042 20.118 1.00 67.94 173 GLU A C 1
ATOM 1388 O O . GLU A 1 173 ? -6.690 28.412 21.172 1.00 67.94 173 GLU A O 1
ATOM 1393 N N . GLU A 1 174 ? -6.905 30.339 20.043 1.00 75.38 174 GLU A N 1
ATOM 1394 C CA . GLU A 1 174 ? -7.406 31.131 21.172 1.00 75.38 174 GLU A CA 1
ATOM 1395 C C . GLU A 1 174 ? -8.917 30.953 21.431 1.00 75.38 174 GLU A C 1
ATOM 1397 O O . GLU A 1 174 ? -9.438 31.397 22.462 1.00 75.38 174 GLU A O 1
ATOM 1402 N N . GLN A 1 175 ? -9.651 30.286 20.533 1.00 76.44 175 GLN A N 1
ATOM 1403 C CA . GLN A 1 175 ? -11.097 30.137 20.652 1.00 76.44 175 GLN A CA 1
ATOM 1404 C C . GLN A 1 175 ? -11.474 29.056 21.675 1.00 76.44 175 GLN A C 1
ATOM 1406 O O . GLN A 1 175 ? -11.202 27.865 21.519 1.00 76.44 175 GLN A O 1
ATOM 1411 N N . GLN A 1 176 ? -12.184 29.458 22.731 1.00 72.62 176 GLN A N 1
ATOM 1412 C CA . GLN A 1 176 ? -12.698 28.520 23.727 1.00 72.62 176 GLN A CA 1
ATOM 1413 C C . GLN A 1 176 ? -13.825 27.652 23.136 1.00 72.62 176 GLN A C 1
ATOM 1415 O O . GLN A 1 176 ? -14.925 28.138 22.866 1.00 72.62 176 GLN A O 1
ATOM 1420 N N . ILE A 1 177 ? -13.576 26.345 22.997 1.00 78.50 177 ILE A N 1
ATOM 1421 C CA . ILE A 1 177 ? -14.571 25.371 22.525 1.00 78.50 177 ILE A CA 1
ATOM 1422 C C . ILE A 1 177 ? -15.401 24.852 23.706 1.00 78.50 177 ILE A C 1
ATOM 1424 O O . ILE A 1 177 ? -14.877 24.262 24.654 1.00 78.50 177 ILE A O 1
ATOM 1428 N N . TYR A 1 178 ? -16.720 25.032 23.637 1.00 82.81 178 TYR A N 1
ATOM 1429 C CA . TYR A 1 178 ? -17.661 24.489 24.617 1.00 82.81 178 TYR A CA 1
ATOM 1430 C C . TYR A 1 178 ? -18.149 23.102 24.182 1.00 82.81 178 TYR A C 1
ATOM 1432 O O . TYR A 1 178 ? -18.981 22.981 23.290 1.00 82.81 178 TYR A O 1
ATOM 1440 N N . SER A 1 179 ? -17.672 22.050 24.850 1.00 89.38 179 SER A N 1
ATOM 1441 C CA . SER A 1 179 ? -18.058 20.648 24.594 1.00 89.38 179 SER A CA 1
ATOM 1442 C C . SER A 1 179 ? -19.156 20.120 25.532 1.00 89.38 179 SER A C 1
ATOM 1444 O O . SER A 1 179 ? -19.452 18.926 25.559 1.00 89.38 179 SER A O 1
ATOM 1446 N N . GLY A 1 180 ? -19.750 21.002 26.341 1.00 92.12 180 GLY A N 1
ATOM 1447 C CA . GLY A 1 180 ? -20.801 20.645 27.290 1.00 92.12 180 GLY A CA 1
ATOM 1448 C C . GLY A 1 180 ? -22.093 20.212 26.595 1.00 92.12 180 GLY A C 1
ATOM 1449 O O . GLY A 1 180 ? -22.493 20.789 25.588 1.00 92.12 180 GLY A O 1
ATOM 1450 N N . LEU A 1 181 ? -22.780 19.223 27.171 1.00 93.12 181 LEU A N 1
ATOM 1451 C CA . LEU A 1 181 ? -24.036 18.691 26.643 1.00 93.12 181 LEU A CA 1
ATOM 1452 C C . LEU A 1 181 ? -25.193 18.862 27.636 1.00 93.12 181 LEU A C 1
ATOM 1454 O O . LEU A 1 181 ? -24.978 18.785 28.851 1.00 93.12 181 LEU A O 1
ATOM 1458 N N . PRO A 1 182 ? -26.437 19.028 27.148 1.00 94.69 182 PRO A N 1
ATOM 1459 C CA . PRO A 1 182 ? -27.621 19.027 27.998 1.00 94.69 182 PRO A CA 1
ATOM 1460 C C . PRO A 1 182 ? -27.726 17.756 28.853 1.00 94.69 182 PRO A C 1
ATOM 1462 O O . PRO A 1 182 ? -27.523 16.638 28.377 1.00 94.69 182 PRO A O 1
ATOM 1465 N N . LEU A 1 183 ? -28.094 17.912 30.128 1.00 93.69 183 LEU A N 1
ATOM 1466 C CA . LEU A 1 183 ? -28.131 16.795 31.079 1.00 93.69 183 LEU A CA 1
ATOM 1467 C C . LEU A 1 183 ? -29.131 15.699 30.676 1.00 93.69 183 LEU A C 1
ATOM 1469 O O . LEU A 1 183 ? -28.876 14.520 30.911 1.00 93.69 183 LEU A O 1
ATOM 1473 N N . ASN A 1 184 ? -30.265 16.070 30.077 1.00 93.88 184 ASN A N 1
ATOM 1474 C CA . ASN A 1 184 ? -31.236 15.109 29.545 1.00 93.88 184 ASN A CA 1
ATOM 1475 C C . ASN A 1 184 ? -30.608 14.246 28.443 1.00 93.88 184 ASN A C 1
ATOM 1477 O O . ASN A 1 184 ? -30.704 13.027 28.510 1.00 93.88 184 ASN A O 1
ATOM 1481 N N . ARG A 1 185 ? -29.866 14.860 27.513 1.00 94.69 185 ARG A N 1
ATOM 1482 C CA . ARG A 1 185 ? -29.146 14.152 26.452 1.00 94.69 185 ARG A CA 1
ATOM 1483 C C . ARG A 1 185 ? -28.138 13.157 27.033 1.00 94.69 185 ARG A C 1
ATOM 1485 O O . ARG A 1 185 ? -28.109 12.004 26.614 1.00 94.69 185 ARG A O 1
ATOM 1492 N N . LEU A 1 186 ? -27.370 13.564 28.047 1.00 94.25 186 LEU A N 1
ATOM 1493 C CA . LEU A 1 186 ? -26.432 12.670 28.740 1.00 94.25 186 LEU A CA 1
ATOM 1494 C C . LEU A 1 186 ? -27.136 11.504 29.452 1.00 94.25 186 LEU A C 1
ATOM 1496 O O . LEU A 1 186 ? -26.625 10.386 29.441 1.00 94.25 186 LEU A O 1
ATOM 1500 N N . LYS A 1 187 ? -28.314 11.729 30.047 1.00 93.75 187 LYS A N 1
ATOM 1501 C CA . LYS A 1 187 ? -29.115 10.666 30.679 1.00 93.75 187 LYS A CA 1
ATOM 1502 C C . LYS A 1 187 ? -29.702 9.692 29.656 1.00 93.75 187 LYS A C 1
ATOM 1504 O O . LYS A 1 187 ? -29.687 8.484 29.900 1.00 93.75 187 LYS A O 1
ATOM 1509 N N . ASP A 1 188 ? -30.165 10.192 28.516 1.00 94.94 188 ASP A N 1
ATOM 1510 C CA . ASP A 1 188 ? -30.713 9.367 27.436 1.00 94.94 188 ASP A CA 1
ATOM 1511 C C . ASP A 1 188 ? -29.626 8.473 26.824 1.00 94.94 188 ASP A C 1
ATOM 1513 O O . ASP A 1 188 ? -29.805 7.257 26.712 1.00 94.94 188 ASP A O 1
ATOM 1517 N N . ILE A 1 189 ? -28.461 9.053 26.507 1.00 95.69 189 ILE A N 1
ATOM 1518 C CA . ILE A 1 189 ? -27.271 8.305 26.073 1.00 95.69 189 ILE A CA 1
ATOM 1519 C C . ILE A 1 189 ? -26.877 7.293 27.148 1.00 95.69 189 ILE A C 1
ATOM 1521 O O . ILE A 1 189 ? -26.687 6.113 26.861 1.00 95.69 189 ILE A O 1
ATOM 1525 N N . GLY A 1 190 ? -26.794 7.751 28.395 1.00 95.31 190 GLY A N 1
ATOM 1526 C CA . GLY A 1 190 ? -26.397 6.951 29.540 1.00 95.31 190 GLY A CA 1
ATOM 1527 C C . GLY A 1 190 ? -27.264 5.710 29.752 1.00 95.31 190 GLY A C 1
ATOM 1528 O O . GLY A 1 190 ? -26.750 4.628 30.035 1.00 95.31 190 GLY A O 1
ATOM 1529 N N . THR A 1 191 ? -28.574 5.841 29.542 1.00 94.00 191 THR A N 1
ATOM 1530 C CA . THR A 1 191 ? -29.517 4.717 29.579 1.00 94.00 191 THR A CA 1
ATOM 1531 C C . THR A 1 191 ? -29.196 3.709 28.477 1.00 94.00 191 THR A C 1
ATOM 1533 O O . THR A 1 191 ? -29.084 2.515 28.749 1.00 94.00 191 THR A O 1
ATOM 1536 N N . LYS A 1 192 ? -28.958 4.169 27.243 1.00 94.38 192 LYS A N 1
ATOM 1537 C CA . LYS A 1 192 ? -28.625 3.285 26.116 1.00 94.38 192 LYS A CA 1
ATOM 1538 C C . LYS A 1 192 ? -27.296 2.550 26.310 1.00 94.38 192 LYS A C 1
ATOM 1540 O O . LYS A 1 192 ? -27.259 1.340 26.132 1.00 94.38 192 LYS A O 1
ATOM 1545 N N . ILE A 1 193 ? -26.232 3.237 26.735 1.00 94.56 193 ILE A N 1
ATOM 1546 C CA . ILE A 1 193 ? -24.900 2.618 26.907 1.00 94.56 193 ILE A CA 1
ATOM 1547 C C . ILE A 1 193 ? -24.820 1.657 28.105 1.00 94.56 193 ILE A C 1
ATOM 1549 O O . ILE A 1 193 ? -23.856 0.903 28.220 1.00 94.56 193 ILE A O 1
ATOM 1553 N N . THR A 1 194 ? -25.801 1.691 29.015 1.00 94.94 194 THR A N 1
ATOM 1554 C CA . THR A 1 194 ? -25.859 0.809 30.193 1.00 94.94 194 THR A CA 1
ATOM 1555 C C . THR A 1 194 ? -26.940 -0.270 30.107 1.00 94.94 194 THR A C 1
ATOM 1557 O O . THR A 1 194 ? -27.015 -1.125 30.992 1.00 94.94 194 THR A O 1
ATOM 1560 N N . THR A 1 195 ? -27.739 -0.282 29.038 1.00 93.62 195 THR A N 1
ATOM 1561 C CA . THR A 1 195 ? -28.739 -1.326 28.792 1.00 93.62 195 THR A CA 1
ATOM 1562 C C . THR A 1 195 ? -28.083 -2.496 28.066 1.00 93.62 195 THR A C 1
ATOM 1564 O O . THR A 1 195 ? -27.570 -2.344 26.960 1.00 93.62 195 THR A O 1
ATOM 1567 N N . LEU A 1 196 ? -28.078 -3.669 28.701 1.00 92.06 196 LEU A N 1
ATOM 1568 C CA . LEU A 1 196 ? -27.582 -4.903 28.093 1.00 92.06 196 LEU A CA 1
ATOM 1569 C C . LEU A 1 196 ? -28.708 -5.586 27.293 1.00 92.06 196 LEU A C 1
ATOM 1571 O O . LEU A 1 196 ? -29.839 -5.586 27.773 1.00 92.06 196 LEU A O 1
ATOM 1575 N N . PRO A 1 197 ? -28.418 -6.183 26.123 1.00 92.88 197 PRO A N 1
ATOM 1576 C CA . PRO A 1 197 ? -29.384 -6.979 25.362 1.00 92.88 197 PRO A CA 1
ATOM 1577 C C . PRO A 1 197 ? -29.973 -8.152 26.164 1.00 92.88 197 PRO A C 1
ATOM 1579 O O . PRO A 1 197 ? -29.254 -8.827 26.902 1.00 92.88 197 PRO A O 1
ATOM 1582 N N . ASP A 1 198 ? -31.265 -8.434 25.997 1.00 88.62 198 ASP A N 1
ATOM 1583 C CA . ASP A 1 198 ? -31.942 -9.532 26.710 1.00 88.62 198 ASP A CA 1
ATOM 1584 C C . ASP A 1 198 ? -31.674 -10.917 26.090 1.00 88.62 198 ASP A C 1
ATOM 1586 O O . ASP A 1 198 ? -31.865 -11.946 26.739 1.00 88.62 198 ASP A O 1
ATOM 1590 N N . ASP A 1 199 ? -31.200 -10.955 24.844 1.00 90.94 199 ASP A N 1
ATOM 1591 C CA . ASP A 1 199 ? -30.939 -12.162 24.054 1.00 90.94 199 ASP A CA 1
ATOM 1592 C C . ASP A 1 199 ? -29.558 -12.794 24.323 1.00 90.94 199 ASP A C 1
ATOM 1594 O O . ASP A 1 199 ? -29.229 -13.839 23.759 1.00 90.94 199 ASP A O 1
ATOM 1598 N N . ALA A 1 200 ? -28.758 -12.209 25.223 1.00 90.88 200 ALA A N 1
ATOM 1599 C CA . ALA A 1 200 ? -27.397 -12.650 25.516 1.00 90.88 200 ALA A CA 1
ATOM 1600 C C . ALA A 1 200 ? -27.132 -12.906 27.013 1.00 90.88 200 ALA A C 1
ATOM 1602 O O . ALA A 1 200 ? -27.582 -12.204 27.922 1.00 90.88 200 ALA A O 1
ATOM 1603 N N . SER A 1 201 ? -26.317 -13.927 27.293 1.00 93.06 201 SER A N 1
ATOM 1604 C CA . SER A 1 201 ? -25.888 -14.265 28.654 1.00 93.06 201 SER A CA 1
ATOM 1605 C C . SER A 1 201 ? -24.577 -13.567 29.021 1.00 93.06 201 SER A C 1
ATOM 1607 O O . SER A 1 201 ? -23.501 -13.981 28.603 1.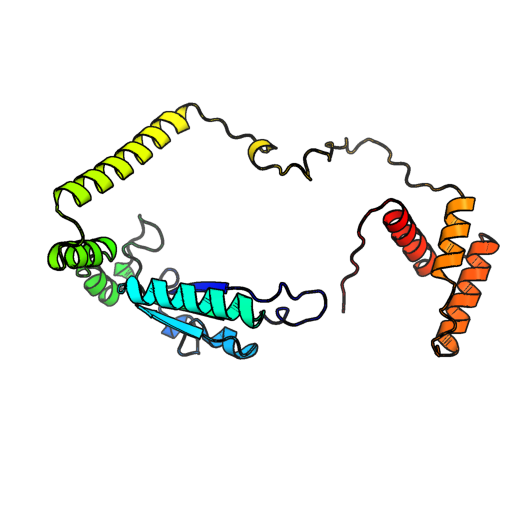00 93.06 201 SER A O 1
ATOM 1609 N N . PHE A 1 202 ? -24.653 -12.528 29.857 1.00 93.62 202 PHE A N 1
ATOM 1610 C CA . PHE A 1 202 ? -23.472 -11.793 30.334 1.00 93.62 202 PHE A CA 1
ATOM 1611 C C . PHE A 1 202 ? -22.907 -12.334 31.648 1.00 93.62 202 PHE A C 1
ATOM 1613 O O . PHE A 1 202 ? -23.650 -12.701 32.565 1.00 93.62 202 PHE A O 1
ATOM 1620 N N . HIS A 1 203 ? -21.580 -12.269 31.785 1.00 95.94 203 HIS A N 1
ATOM 1621 C CA . HIS A 1 203 ? -20.889 -12.598 33.028 1.00 95.94 203 HIS A CA 1
ATOM 1622 C C . HIS A 1 203 ? -21.382 -11.721 34.194 1.00 95.94 203 HIS A C 1
ATOM 1624 O O . HIS A 1 203 ? -21.558 -10.506 34.061 1.00 95.94 203 HIS A O 1
ATOM 1630 N N . ARG A 1 204 ? -21.569 -12.320 35.377 1.00 95.00 204 ARG A N 1
ATOM 1631 C CA . ARG A 1 204 ? -22.172 -11.654 36.548 1.00 95.00 204 ARG A CA 1
ATOM 1632 C C . ARG A 1 204 ? -21.454 -10.361 36.948 1.00 95.00 204 ARG A C 1
ATOM 1634 O O . ARG A 1 204 ? -22.108 -9.411 37.370 1.00 95.00 204 ARG A O 1
ATOM 1641 N N . GLN A 1 205 ? -20.125 -10.320 36.839 1.00 95.25 205 GLN A N 1
ATOM 1642 C CA . GLN A 1 205 ? -19.346 -9.120 37.172 1.00 95.25 205 GLN A CA 1
ATOM 1643 C C . GLN A 1 205 ? -19.585 -7.980 36.172 1.00 95.25 205 GLN A C 1
ATOM 1645 O O . GLN A 1 205 ? -19.716 -6.836 36.591 1.00 95.25 205 GLN A O 1
ATOM 1650 N N . VAL A 1 206 ? -19.749 -8.292 34.882 1.00 93.69 206 VAL A N 1
ATOM 1651 C CA . VAL A 1 206 ? -20.073 -7.296 33.849 1.00 93.69 206 VAL A CA 1
ATOM 1652 C C . VAL A 1 206 ? -21.450 -6.692 34.115 1.00 93.69 206 VAL A C 1
ATOM 1654 O O . VAL A 1 206 ? -21.577 -5.473 34.174 1.00 93.69 206 VAL A O 1
ATOM 1657 N N . LYS A 1 207 ? -22.464 -7.521 34.410 1.00 93.31 207 LYS A N 1
ATOM 1658 C CA . LYS A 1 207 ? -23.805 -7.028 34.781 1.00 93.31 207 LYS A CA 1
ATOM 1659 C C . LYS A 1 207 ? -23.753 -6.051 35.962 1.00 93.31 207 LYS A C 1
ATOM 1661 O O . LYS A 1 207 ? -24.411 -5.016 35.932 1.00 93.31 207 LYS A O 1
ATOM 1666 N N . LYS A 1 208 ? -22.939 -6.344 36.985 1.00 93.62 208 LYS A N 1
ATOM 1667 C CA . LYS A 1 208 ? -22.750 -5.443 38.136 1.00 93.62 208 LYS A CA 1
ATOM 1668 C C . LYS A 1 208 ? -22.150 -4.093 37.733 1.00 93.62 208 LYS A C 1
ATOM 1670 O O . LYS A 1 208 ? -22.616 -3.076 38.236 1.00 93.62 208 LYS A O 1
ATOM 1675 N N . ILE A 1 209 ? -21.159 -4.079 36.837 1.00 93.75 209 ILE A N 1
ATOM 1676 C CA . ILE A 1 209 ? -20.559 -2.837 36.320 1.00 93.75 209 ILE A CA 1
ATOM 1677 C C . ILE A 1 209 ? -21.625 -1.997 35.609 1.00 93.75 209 ILE A C 1
ATOM 1679 O O . ILE A 1 209 ? -21.773 -0.819 35.919 1.00 93.75 209 ILE A O 1
ATOM 1683 N N . PHE A 1 210 ? -22.418 -2.600 34.721 1.00 94.44 210 PHE A N 1
ATOM 1684 C CA . PHE A 1 210 ? -23.462 -1.893 33.970 1.00 94.44 210 PHE A CA 1
ATOM 1685 C C . PHE A 1 210 ? -24.560 -1.320 34.879 1.00 94.44 210 PHE A C 1
ATOM 1687 O O . PHE A 1 210 ? -24.907 -0.147 34.753 1.00 94.44 210 PHE A O 1
ATOM 1694 N N . VAL A 1 211 ? -25.033 -2.091 35.866 1.00 93.69 211 VAL A N 1
ATOM 1695 C CA . VAL A 1 211 ? -25.998 -1.606 36.873 1.00 93.69 211 VAL A CA 1
ATOM 1696 C C . VAL A 1 211 ? -25.423 -0.442 37.687 1.00 93.69 211 VAL A C 1
ATOM 1698 O O . VAL A 1 211 ? -26.120 0.540 37.947 1.00 93.69 211 VAL A O 1
ATOM 1701 N N . GLN A 1 212 ? -24.146 -0.520 38.075 1.00 93.75 212 GLN A N 1
ATOM 1702 C CA . GLN A 1 212 ? -23.491 0.562 38.807 1.00 93.75 212 GLN A CA 1
ATOM 1703 C C . GLN A 1 212 ? -23.371 1.830 37.952 1.00 93.75 212 GLN A C 1
ATOM 1705 O O . GLN A 1 212 ? -23.692 2.909 38.447 1.00 93.75 212 GLN A O 1
ATOM 1710 N N . ARG A 1 213 ? -22.984 1.709 36.674 1.00 95.06 213 ARG A N 1
ATOM 1711 C CA . ARG A 1 213 ? -22.938 2.839 35.730 1.00 95.06 213 ARG A CA 1
ATOM 1712 C C . ARG A 1 213 ? -24.314 3.480 35.541 1.00 95.06 213 ARG A C 1
ATOM 1714 O O . ARG A 1 213 ? -24.438 4.697 35.621 1.00 95.06 213 ARG A O 1
ATOM 1721 N N . ALA A 1 214 ? -25.373 2.683 35.388 1.00 94.38 214 ALA A N 1
ATOM 1722 C CA . ALA A 1 214 ? -26.739 3.201 35.274 1.00 94.38 214 ALA A CA 1
ATOM 1723 C C . ALA A 1 214 ? -27.148 4.024 36.515 1.00 94.38 214 ALA A C 1
ATOM 1725 O O . ALA A 1 214 ? -27.788 5.078 36.419 1.00 94.38 214 ALA A O 1
ATOM 1726 N N . LYS A 1 215 ? -26.723 3.588 37.707 1.00 94.38 215 LYS A N 1
ATOM 1727 C CA . LYS A 1 215 ? -26.969 4.305 38.965 1.00 94.38 215 LYS A CA 1
ATOM 1728 C C . LYS A 1 215 ? -26.173 5.614 39.072 1.00 94.38 215 LYS A C 1
ATOM 1730 O O . LYS A 1 215 ? -26.723 6.625 39.513 1.00 94.38 215 LYS A O 1
ATOM 1735 N N . THR A 1 216 ? -24.894 5.629 38.696 1.00 94.75 216 THR A N 1
ATOM 1736 C CA . THR A 1 216 ? -24.063 6.847 38.781 1.00 94.75 216 THR A CA 1
ATOM 1737 C C . THR A 1 216 ? -24.503 7.897 37.765 1.00 94.75 216 THR A C 1
ATOM 1739 O O . THR A 1 216 ? -24.603 9.071 38.112 1.00 94.75 216 THR A O 1
ATOM 1742 N N . ILE A 1 217 ? -24.891 7.476 36.559 1.00 94.25 217 ILE A N 1
ATOM 1743 C CA . ILE A 1 217 ? -25.464 8.354 35.530 1.00 94.25 217 ILE A CA 1
ATOM 1744 C C . ILE A 1 217 ? -26.799 8.948 35.994 1.00 94.25 217 ILE A C 1
ATOM 1746 O O . ILE A 1 217 ? -26.996 10.160 35.919 1.00 94.25 217 ILE A O 1
ATOM 1750 N N . SER A 1 218 ? -27.722 8.121 36.500 1.00 90.88 218 SER A N 1
ATOM 1751 C CA . SER A 1 218 ? -29.050 8.604 36.915 1.00 90.88 218 SER A CA 1
ATOM 1752 C C . SER A 1 218 ? -28.983 9.565 38.107 1.00 90.88 218 SER A C 1
ATOM 1754 O O . SER A 1 218 ? -29.694 10.573 38.122 1.00 90.88 218 SER A O 1
ATOM 1756 N N . SER A 1 219 ? -28.098 9.293 39.073 1.00 92.81 219 SER A N 1
ATOM 1757 C CA . SER A 1 219 ? -27.865 10.166 40.233 1.00 92.81 219 SER A CA 1
ATOM 1758 C C . SER A 1 219 ? -26.986 11.387 39.938 1.00 92.81 219 SER A C 1
ATOM 1760 O O . SER A 1 219 ? -27.003 12.338 40.720 1.00 92.81 219 SER A O 1
ATOM 1762 N N . GLY A 1 220 ? -26.218 11.373 38.843 1.00 91.38 220 GLY A N 1
ATOM 1763 C CA . GLY A 1 220 ? -25.277 12.432 38.466 1.00 91.38 220 GLY A CA 1
ATOM 1764 C C . GLY A 1 220 ? -24.060 12.558 39.391 1.00 91.38 220 GLY A C 1
ATOM 1765 O O . GLY A 1 220 ? -23.382 13.582 39.371 1.00 91.38 220 GLY A O 1
ATOM 1766 N N . LYS A 1 221 ? -23.790 11.556 40.238 1.00 92.88 221 LYS A N 1
ATOM 1767 C CA . LYS A 1 221 ? -22.704 11.577 41.230 1.00 92.88 221 LYS A CA 1
ATOM 1768 C C . LYS A 1 221 ? -21.819 10.343 41.090 1.00 92.88 221 LYS A C 1
ATOM 1770 O O . LYS A 1 221 ? -22.314 9.235 40.895 1.00 92.88 221 LYS A O 1
ATOM 1775 N N . GLY A 1 222 ? -20.510 10.538 41.250 1.00 93.19 222 GLY A N 1
ATOM 1776 C CA . GLY A 1 222 ? -19.528 9.450 41.197 1.00 93.19 222 GLY A CA 1
ATOM 1777 C C . GLY A 1 222 ? -19.392 8.821 39.809 1.00 93.19 222 GLY A C 1
ATOM 1778 O O . GLY A 1 222 ? -19.254 7.605 39.706 1.00 93.19 222 GLY A O 1
ATOM 1779 N N . ILE A 1 223 ? -19.485 9.632 38.751 1.00 94.75 223 ILE A N 1
ATOM 1780 C CA . ILE A 1 223 ? -19.194 9.202 37.379 1.00 94.75 223 ILE A CA 1
ATOM 1781 C C . ILE A 1 223 ? -17.688 8.943 37.292 1.00 94.75 223 ILE A C 1
ATOM 1783 O O . ILE A 1 223 ? -16.889 9.843 37.544 1.00 94.75 223 ILE A O 1
ATOM 1787 N N . ASP A 1 224 ? -17.311 7.703 36.992 1.00 95.12 224 ASP A N 1
ATOM 1788 C CA . ASP A 1 224 ? -15.917 7.314 36.806 1.00 95.12 224 ASP A CA 1
ATOM 1789 C C . ASP A 1 224 ? -15.432 7.628 35.382 1.00 95.12 224 ASP A C 1
ATOM 1791 O O . ASP A 1 224 ? -16.213 7.973 34.489 1.00 95.12 224 ASP A O 1
ATOM 1795 N N . TRP A 1 225 ? -14.124 7.490 35.165 1.00 96.50 225 TRP A N 1
ATOM 1796 C CA . TRP A 1 225 ? -13.491 7.824 33.889 1.00 96.50 225 TRP A CA 1
ATOM 1797 C C . TRP A 1 225 ? -14.076 7.031 32.716 1.00 96.50 225 TRP A C 1
ATOM 1799 O O . TRP A 1 225 ? -14.441 7.607 31.697 1.00 96.50 225 TRP A O 1
ATOM 1809 N N . GLY A 1 226 ? -14.237 5.714 32.880 1.00 94.38 226 GLY A N 1
ATOM 1810 C CA . GLY A 1 226 ? -14.775 4.856 31.822 1.00 94.38 226 GLY A CA 1
ATOM 1811 C C . GLY A 1 226 ? -16.233 5.167 31.470 1.00 94.38 226 GLY A C 1
ATOM 1812 O O . GLY A 1 226 ? -16.643 4.972 30.330 1.00 94.38 226 GLY A O 1
ATOM 1813 N N . THR A 1 227 ? -17.031 5.665 32.420 1.00 94.88 227 THR A N 1
ATOM 1814 C CA . THR A 1 227 ? -18.395 6.129 32.127 1.00 94.88 227 THR A CA 1
ATOM 1815 C C . THR A 1 227 ? -18.384 7.467 31.396 1.00 94.88 227 THR A C 1
ATOM 1817 O O . THR A 1 227 ? -19.149 7.639 30.449 1.00 94.88 227 THR A O 1
ATOM 1820 N N . ALA A 1 228 ? -17.521 8.402 31.802 1.00 95.62 228 ALA A N 1
ATOM 1821 C CA . ALA A 1 228 ? -17.380 9.692 31.128 1.00 95.62 228 ALA A CA 1
ATOM 1822 C C . ALA A 1 228 ? -16.905 9.530 29.672 1.00 95.62 228 ALA A C 1
ATOM 1824 O O . ALA A 1 228 ? -17.480 10.135 28.770 1.00 95.62 228 ALA A O 1
ATOM 1825 N N . GLU A 1 229 ? -15.926 8.655 29.434 1.00 96.56 229 GLU A N 1
ATOM 1826 C CA . GLU A 1 229 ? -15.431 8.315 28.096 1.00 96.56 229 GLU A CA 1
ATOM 1827 C C . GLU A 1 229 ? -16.538 7.720 27.210 1.00 96.56 229 GLU A C 1
ATOM 1829 O O . GLU A 1 229 ? -16.767 8.184 26.093 1.00 96.56 229 GLU A O 1
ATOM 1834 N N . ALA A 1 230 ? -17.297 6.750 27.731 1.00 95.50 230 ALA A N 1
ATOM 1835 C CA . ALA A 1 230 ? -18.401 6.143 26.991 1.00 95.50 230 ALA A CA 1
ATOM 1836 C C . ALA A 1 230 ? -19.509 7.155 26.644 1.00 95.50 230 ALA A C 1
ATOM 1838 O O . ALA A 1 230 ? -20.075 7.087 25.553 1.00 95.50 230 ALA A O 1
ATOM 1839 N N . LEU A 1 231 ? -19.807 8.103 27.542 1.00 95.94 231 LEU A N 1
ATOM 1840 C CA . LEU A 1 231 ? -20.760 9.185 27.275 1.00 95.94 231 LEU A CA 1
ATOM 1841 C C . LEU A 1 231 ? -20.269 10.109 26.154 1.00 95.94 231 LEU A C 1
ATOM 1843 O O . LEU A 1 231 ? -21.064 10.447 25.281 1.00 95.94 231 LEU A O 1
ATOM 1847 N N . ALA A 1 232 ? -18.983 10.471 26.152 1.00 96.12 232 ALA A N 1
ATOM 1848 C CA . ALA A 1 232 ? -18.393 11.324 25.122 1.00 96.12 232 ALA A CA 1
ATOM 1849 C C . ALA A 1 232 ? -18.382 10.646 23.741 1.00 96.12 232 ALA A C 1
ATOM 1851 O O . ALA A 1 232 ? -18.792 11.239 22.743 1.00 96.12 232 ALA A O 1
ATOM 1852 N N . PHE A 1 233 ? -17.977 9.376 23.662 1.00 97.19 233 PHE A N 1
ATOM 1853 C CA . PHE A 1 233 ? -18.010 8.643 22.393 1.00 97.19 233 PHE A CA 1
ATOM 1854 C C . PHE A 1 233 ? -19.435 8.459 21.882 1.00 97.19 233 PHE A C 1
ATOM 1856 O O . PHE A 1 233 ? -19.708 8.686 20.705 1.00 97.19 233 PHE A O 1
ATOM 1863 N N . ALA A 1 234 ? -20.367 8.097 22.762 1.00 96.50 234 ALA A N 1
ATOM 1864 C CA . ALA A 1 234 ? -21.751 7.909 22.363 1.00 96.50 234 ALA A CA 1
ATOM 1865 C C . ALA A 1 234 ? -22.443 9.227 21.976 1.00 96.50 234 ALA A C 1
ATOM 1867 O O . ALA A 1 234 ? -23.304 9.207 21.096 1.00 96.50 234 ALA A O 1
ATOM 1868 N N . SER A 1 235 ? -22.062 10.371 22.561 1.00 96.38 235 SER A N 1
ATOM 1869 C CA . SER A 1 235 ? -22.571 11.667 22.103 1.00 96.38 235 SER A CA 1
ATOM 1870 C C . SER A 1 235 ? -22.072 12.013 20.705 1.00 96.38 235 SER A C 1
ATOM 1872 O O . SER A 1 235 ? -22.884 12.407 19.875 1.00 96.38 235 SER A O 1
ATOM 1874 N N . LEU A 1 236 ? -20.787 11.779 20.414 1.00 95.69 236 LEU A N 1
ATOM 1875 C CA . LEU A 1 236 ? -20.228 11.987 19.075 1.00 95.69 236 LEU A CA 1
ATOM 1876 C C . LEU A 1 236 ? -20.928 11.111 18.028 1.00 95.69 236 LEU A C 1
ATOM 1878 O O . LEU A 1 236 ? -21.315 11.615 16.976 1.00 95.69 236 LEU A O 1
ATOM 1882 N N . ILE A 1 237 ? -21.163 9.834 18.350 1.00 95.88 237 ILE A N 1
ATOM 1883 C CA . ILE A 1 237 ? -21.905 8.900 17.486 1.00 95.88 237 ILE A CA 1
ATOM 1884 C C . ILE A 1 237 ? -23.343 9.377 17.261 1.00 95.88 237 ILE A C 1
ATOM 1886 O O . ILE A 1 237 ? -23.846 9.311 16.142 1.00 95.88 237 ILE A O 1
ATOM 1890 N N . GLN A 1 238 ? -24.012 9.881 18.302 1.00 94.75 238 GLN A N 1
ATOM 1891 C CA . GLN A 1 238 ? -25.358 10.441 18.171 1.00 94.75 238 GLN A CA 1
ATOM 1892 C C . GLN A 1 238 ? -25.393 11.673 17.252 1.00 94.75 238 GLN A C 1
ATOM 1894 O O . GLN A 1 238 ? -26.388 11.864 16.559 1.00 94.75 238 GLN A O 1
ATOM 1899 N N . ASP A 1 239 ? -24.319 12.464 17.221 1.00 93.44 239 ASP A N 1
ATOM 1900 C CA . ASP A 1 239 ? -24.164 13.617 16.322 1.00 93.44 239 ASP A CA 1
ATOM 1901 C C . ASP A 1 239 ? -23.741 13.218 14.894 1.00 93.44 239 ASP A C 1
ATOM 1903 O O . ASP A 1 239 ? -23.501 14.084 14.060 1.00 93.44 239 ASP A O 1
ATOM 1907 N N . GLY A 1 240 ? -23.655 11.917 14.591 1.00 92.69 240 GLY A N 1
ATOM 1908 C CA . GLY A 1 240 ? -23.301 11.404 13.264 1.00 92.69 240 GLY A CA 1
ATOM 1909 C C . GLY A 1 240 ? -21.801 11.211 13.032 1.00 92.69 240 GLY A C 1
ATOM 1910 O O . GLY A 1 240 ? -21.401 10.812 11.940 1.00 92.69 240 GLY A O 1
ATOM 1911 N N . ASN A 1 241 ? -20.962 11.438 14.046 1.00 92.50 241 ASN A N 1
ATOM 1912 C CA . ASN A 1 241 ? -19.519 11.246 13.935 1.00 92.50 241 ASN A CA 1
ATOM 1913 C C . ASN A 1 241 ? -19.143 9.775 14.134 1.00 92.50 241 ASN A C 1
ATOM 1915 O O . ASN A 1 241 ? -19.625 9.098 15.043 1.00 92.50 241 ASN A O 1
ATOM 1919 N N . SER A 1 242 ? -18.212 9.284 13.321 1.00 94.12 242 SER A N 1
ATOM 1920 C CA . SER A 1 242 ? -17.641 7.952 13.519 1.00 94.12 242 SER A CA 1
ATOM 1921 C C . SER A 1 242 ? -16.576 7.976 14.615 1.00 94.12 242 SER A C 1
ATOM 1923 O O . SER A 1 242 ? -15.691 8.826 14.612 1.00 94.12 242 SER A O 1
ATOM 1925 N N . VAL A 1 243 ? -16.622 7.004 15.528 1.00 95.69 243 VAL A N 1
ATOM 1926 C CA . VAL A 1 243 ? -15.602 6.813 16.570 1.00 95.69 243 VAL A CA 1
ATOM 1927 C C . VAL A 1 243 ? -14.934 5.457 16.367 1.00 95.69 243 VAL A C 1
ATOM 1929 O O . VAL A 1 243 ? -15.606 4.426 16.329 1.00 95.69 243 VAL A O 1
ATOM 1932 N N . ARG A 1 244 ? -13.602 5.446 16.258 1.00 96.25 244 ARG A N 1
ATOM 1933 C CA . ARG A 1 244 ? -12.786 4.228 16.162 1.00 96.25 244 ARG A CA 1
ATOM 1934 C C . ARG A 1 244 ? -11.847 4.145 17.361 1.00 96.25 244 ARG A C 1
ATOM 1936 O O . ARG A 1 244 ? -10.976 4.990 17.520 1.00 96.25 244 ARG A O 1
ATOM 1943 N N . ILE A 1 245 ? -11.993 3.088 18.156 1.00 94.50 245 ILE A N 1
ATOM 1944 C CA . ILE A 1 245 ? -11.078 2.755 19.254 1.00 94.50 245 ILE A CA 1
ATOM 1945 C C . ILE A 1 245 ? -10.207 1.586 18.796 1.00 94.50 245 ILE A C 1
ATOM 1947 O O . ILE A 1 245 ? -10.711 0.604 18.252 1.00 94.50 245 ILE A O 1
ATOM 1951 N N . SER A 1 246 ? -8.896 1.704 18.982 1.00 94.94 246 SER A N 1
ATOM 1952 C CA . SER A 1 246 ? -7.906 0.747 18.493 1.00 94.94 246 SER A CA 1
ATOM 1953 C C . SER A 1 246 ? -6.804 0.584 19.537 1.00 94.94 246 SER A C 1
ATOM 1955 O O . SER A 1 246 ? -6.283 1.582 20.027 1.00 94.94 246 SER A O 1
ATOM 1957 N N . GLY A 1 247 ? -6.440 -0.652 19.871 1.00 93.81 247 GLY A N 1
ATOM 1958 C CA . GLY A 1 247 ? -5.466 -0.964 20.919 1.00 93.81 247 GLY A CA 1
ATOM 1959 C C . GLY A 1 247 ? -5.153 -2.460 20.991 1.00 93.81 247 GLY A C 1
ATOM 1960 O O . GLY A 1 247 ? -5.629 -3.221 20.146 1.00 93.81 247 GLY A O 1
ATOM 1961 N N . GLN A 1 248 ? -4.326 -2.841 21.970 1.00 84.00 248 GLN A N 1
ATOM 1962 C CA . GLN A 1 248 ? -4.006 -4.238 22.300 1.00 84.00 248 GLN A CA 1
ATOM 1963 C C . GLN A 1 248 ? -5.154 -4.917 23.047 1.00 84.00 248 GLN A C 1
ATOM 1965 O O . GLN A 1 248 ? -5.797 -4.231 23.873 1.00 84.00 248 GLN A O 1
#

Secondary structure (DSSP, 8-state):
-TTTTSTTT--S--EEEEEE-S-BTTB-HHHH-SSSSTTGGGGGGT--EEEEETT-HHHHHHHHHHHHHHHHHH---EEEEEE---SS-SSTT--GGGT-HHHHHHHTTPPPHHHHHHHHHHHTTSS-HHHHHHHHHHHHHHHHHHHHHTTTPPPPGGGG--HHHHT-----TT--------HHHHHHHHHHHHPPPTTS---HHHHHHHHHHHHHHHHT----HHHHHHHHHHHHHHTT--------

InterPro domains:
  IPR001017 Dehydrogenase, E1 component [PF00676] (2-153)
  IPR011603 2-oxoglutarate dehydrogenase E1 component [PTHR23152] (1-248)
  IPR029061 Thiamin diphosphate-binding fold [SSF52518] (1-174)

Nearest PDB structures (foldseek):
  6sy1-assembly1_A  TM=9.408E-01  e=2.737E-14  Homo sapiens
  6u3j-assembly1_A  TM=9.360E-01  e=1.015E-13  Homo sapiens
  6r2b-assembly2_C  TM=8.825E-01  e=1.144E-13  Mycolicibacterium smegmatis MC2 155
  6r2b-assembly1_B  TM=8.771E-01  e=1.843E-13  Mycolicibacterium smegmatis MC2 155
  3zhu-assembly2_B  TM=8.810E-01  e=2.634E-13  Mycolicibacterium smegmatis

Solvent-accessible surface area (backbone atoms only — not comparable to full-atom values): 15195 Å² total; per-residue (Å²): 115,90,52,48,80,38,87,98,58,43,76,48,31,51,85,44,76,41,84,38,37,65,59,57,76,81,41,44,57,85,79,72,44,96,57,94,51,93,62,56,73,41,54,81,72,70,32,56,73,46,77,38,53,53,74,39,62,68,60,43,52,52,50,54,52,50,44,54,50,46,24,70,75,68,36,37,44,31,38,35,39,38,39,50,68,62,93,60,29,80,47,87,87,45,71,48,55,83,70,41,43,72,60,48,61,49,54,74,70,57,75,56,49,70,58,54,51,50,50,49,36,47,76,72,60,79,45,53,72,69,56,53,52,51,52,53,50,51,54,51,50,52,52,52,55,49,58,60,48,58,75,76,62,80,85,59,78,68,81,74,57,50,81,84,54,71,77,60,74,89,75,62,90,86,61,87,79,83,85,81,73,61,67,65,61,53,46,56,50,39,51,59,79,36,58,75,68,88,93,58,92,73,57,73,69,58,54,51,52,30,55,50,50,41,50,19,54,74,70,71,50,84,73,47,69,74,56,53,52,52,50,53,54,51,50,41,43,73,75,70,42,88,84,86,88,85,83,136

pLDDT: mean 93.74, std 6.47, range [67.94, 98.81]

Organism: NCBI:txid197538

Foldseek 3Di:
DVQCPPPPRHPLADEAEAPPQQDDQQDGPVRVDPDPDPCVVVVVVPAAEAEDELLDVVRVVVVVVVQVVCSVVRSHYHYYHHYHHDLDGVDNPDDNCVRPVPVNVVSVVDDDSVVSVVVVCCVVVVDHPVVVVVVVVVVVVVVVVVVVVVVPDDDDPVNVDDPVCVPDDDDDPPDDDDPDDDLVLLLVLQCVVLDDDPVDDDDPVSVVVSVVSNVCSVVVHDQDPVSVVSSSQSVCVVVVHDDDDDDD